Protein AF-T0ZX26-F1 (afdb_monomer_lite)

pLDDT: mean 89.19, std 9.75, range [46.56, 97.94]

Foldseek 3Di:
DLVVQLLCLLQPNPPSQVSNVVSLCVLVVVLVVVLVCLLVPDDPPDDNVVSVVVSVVSNVVSVVVSLLCLLCVQLVVVVVVCVVVVQCCCVPPVVPCNVVDDDPVNVVVQQPPDLVSLCVSLVRLLVVLVVSCVVCVVRPVVSCVSCVVSSVSSNCNSVVVVVVPPPDPDDPDDDDPVRVVVVLVVLVVVLVQLVVQQDVVLQLAGFCDFDPPPHTDTRSDHDPVSLVVSLVSLVVCVVSVVDDPVRSVVSNVSSVVVVVD

Radius of gyration: 25.49 Å; chains: 1; bounding box: 58×57×65 Å

Organism: NCBI:txid410659

Structure (mmCIF, N/CA/C/O backbone):
data_AF-T0ZX26-F1
#
_entry.id   AF-T0ZX26-F1
#
loop_
_atom_site.group_PDB
_atom_site.id
_atom_site.type_symbol
_atom_site.label_atom_id
_atom_site.label_alt_id
_atom_site.label_comp_id
_atom_site.label_asym_id
_atom_site.label_entity_id
_atom_site.label_seq_id
_atom_site.pdbx_PDB_ins_code
_atom_site.Cartn_x
_atom_site.Cartn_y
_atom_site.Cartn_z
_atom_site.occupancy
_atom_site.B_iso_or_equiv
_atom_site.auth_seq_id
_atom_site.auth_comp_id
_atom_site.auth_asym_id
_atom_site.auth_atom_id
_atom_site.pdbx_PDB_model_num
ATOM 1 N N . ALA A 1 1 ? 2.063 -4.642 -13.376 1.00 88.38 1 ALA A N 1
ATOM 2 C CA . ALA A 1 1 ? 1.939 -3.908 -14.657 1.00 88.38 1 ALA A CA 1
ATOM 3 C C . ALA A 1 1 ? 2.896 -2.715 -14.738 1.00 88.38 1 ALA A C 1
ATOM 5 O O . ALA A 1 1 ? 3.774 -2.746 -15.585 1.00 88.38 1 ALA A O 1
ATOM 6 N N . LEU A 1 2 ? 2.794 -1.713 -13.850 1.00 94.38 2 LEU A N 1
ATOM 7 C CA . LEU A 1 2 ? 3.618 -0.488 -13.903 1.00 94.38 2 LEU A CA 1
ATOM 8 C C . LEU A 1 2 ? 5.134 -0.749 -13.964 1.00 94.38 2 LEU A C 1
ATOM 10 O O . LEU A 1 2 ? 5.806 -0.175 -14.812 1.00 94.38 2 LEU A O 1
ATOM 14 N N . LEU A 1 3 ? 5.657 -1.662 -13.134 1.00 96.06 3 LEU A N 1
ATOM 15 C CA . LEU A 1 3 ? 7.077 -2.038 -13.165 1.00 96.06 3 LEU A CA 1
ATOM 16 C C . LEU A 1 3 ? 7.514 -2.551 -14.545 1.00 96.06 3 LEU A C 1
ATOM 18 O O . LEU A 1 3 ? 8.521 -2.107 -15.081 1.00 96.06 3 LEU A O 1
ATOM 22 N N . ALA A 1 4 ? 6.729 -3.457 -15.134 1.00 95.56 4 ALA A N 1
ATOM 23 C CA . ALA A 1 4 ? 7.014 -4.003 -16.455 1.00 95.56 4 ALA A CA 1
ATOM 24 C C . ALA A 1 4 ? 6.963 -2.913 -17.533 1.00 95.56 4 ALA A C 1
ATOM 26 O O . ALA A 1 4 ? 7.833 -2.883 -18.393 1.00 95.56 4 ALA A O 1
ATOM 27 N N . LEU A 1 5 ? 5.998 -1.988 -17.460 1.00 96.12 5 LEU A N 1
ATOM 28 C CA . LEU A 1 5 ? 5.918 -0.856 -18.386 1.00 96.12 5 LEU A CA 1
ATOM 29 C C . LEU A 1 5 ? 7.145 0.055 -18.278 1.00 96.12 5 LEU A C 1
ATOM 31 O O . LEU A 1 5 ? 7.665 0.460 -19.311 1.00 96.12 5 LEU A O 1
ATOM 35 N N . LEU A 1 6 ? 7.635 0.351 -17.068 1.00 96.31 6 LEU A N 1
ATOM 36 C CA . LEU A 1 6 ? 8.860 1.140 -16.883 1.00 96.31 6 LEU A CA 1
ATOM 37 C C . LEU A 1 6 ? 10.072 0.449 -17.513 1.00 96.31 6 LEU A C 1
ATOM 39 O O . LEU A 1 6 ? 10.753 1.056 -18.335 1.00 96.31 6 LEU A O 1
ATOM 43 N N . LEU A 1 7 ? 10.294 -0.829 -17.187 1.00 96.00 7 LEU A N 1
ATOM 44 C CA . LEU A 1 7 ? 11.411 -1.601 -17.734 1.00 96.00 7 LEU A CA 1
ATOM 45 C C . LEU A 1 7 ? 11.334 -1.675 -19.267 1.00 96.00 7 LEU A C 1
ATOM 47 O O . LEU A 1 7 ? 12.302 -1.363 -19.954 1.00 96.00 7 LEU A O 1
ATOM 51 N N . LEU A 1 8 ? 10.163 -1.998 -19.818 1.00 95.56 8 LEU A N 1
ATOM 52 C CA . LEU A 1 8 ? 9.952 -2.080 -21.265 1.00 95.56 8 LEU A CA 1
ATOM 53 C C . LEU A 1 8 ? 10.193 -0.721 -21.941 1.00 95.56 8 LEU A C 1
ATOM 55 O O . LEU A 1 8 ? 10.813 -0.656 -22.999 1.00 95.56 8 LEU A O 1
ATOM 59 N N . GLY A 1 9 ? 9.796 0.372 -21.291 1.00 94.31 9 GLY A N 1
ATOM 60 C CA . GLY A 1 9 ? 10.090 1.730 -21.736 1.00 94.31 9 GLY A CA 1
ATOM 61 C C . GLY A 1 9 ? 11.574 2.057 -21.817 1.00 94.31 9 GLY A C 1
ATOM 62 O O . GLY A 1 9 ? 12.010 2.694 -22.772 1.00 94.31 9 GLY A O 1
ATOM 63 N N . TRP A 1 10 ? 12.352 1.621 -20.830 1.00 95.56 10 TRP A N 1
ATOM 64 C CA . TRP A 1 10 ? 13.783 1.915 -20.771 1.00 95.56 10 TRP A CA 1
ATOM 65 C C . TRP A 1 10 ? 14.604 1.080 -21.755 1.00 95.56 10 TRP A C 1
ATOM 67 O O . TRP A 1 10 ? 15.541 1.606 -22.354 1.00 95.56 10 TRP A O 1
ATOM 77 N N . PHE A 1 11 ? 14.237 -0.187 -21.967 1.00 94.94 11 PHE A N 1
ATOM 78 C CA . PHE A 1 11 ? 14.981 -1.086 -22.855 1.00 94.94 11 PHE A CA 1
ATOM 79 C C . PHE A 1 11 ? 14.509 -1.032 -24.316 1.00 94.94 11 PHE A C 1
ATOM 81 O O . PHE A 1 11 ? 15.334 -1.045 -25.227 1.00 94.94 11 PHE A O 1
ATOM 88 N N . ALA A 1 12 ? 13.200 -0.929 -24.571 1.00 93.50 12 ALA A N 1
ATOM 89 C CA . ALA A 1 12 ? 12.650 -1.117 -25.917 1.00 93.50 12 ALA A CA 1
ATOM 90 C C . ALA A 1 12 ? 12.238 0.182 -26.630 1.00 93.50 12 ALA A C 1
ATOM 92 O O . ALA A 1 12 ? 12.219 0.220 -27.860 1.00 93.50 12 ALA A O 1
ATOM 93 N N . ILE A 1 13 ? 11.927 1.262 -25.905 1.00 92.81 13 ILE A N 1
ATOM 94 C CA . ILE A 1 13 ? 11.309 2.465 -26.490 1.00 92.81 13 ILE A CA 1
ATOM 95 C C . ILE A 1 13 ? 12.340 3.587 -26.667 1.00 92.81 13 ILE A C 1
ATOM 97 O O . ILE A 1 13 ? 13.128 3.880 -25.773 1.00 92.81 13 ILE A O 1
ATOM 101 N N . ALA A 1 14 ? 12.340 4.240 -27.835 1.00 89.19 14 ALA A N 1
ATOM 102 C CA . ALA A 1 14 ? 13.252 5.352 -28.127 1.00 89.19 14 ALA A CA 1
ATOM 103 C C . ALA A 1 14 ? 12.951 6.595 -27.266 1.00 89.19 14 ALA A C 1
ATOM 105 O O . ALA A 1 14 ? 13.854 7.204 -26.696 1.00 89.19 14 ALA A O 1
ATOM 106 N N . GLN A 1 15 ? 11.671 6.951 -27.117 1.00 92.25 15 GLN A N 1
ATOM 107 C CA . GLN A 1 15 ? 11.204 8.097 -26.323 1.00 92.25 15 GLN A CA 1
ATOM 108 C C . GLN A 1 15 ? 11.001 7.724 -24.844 1.00 92.25 15 GLN A C 1
ATOM 110 O O . GLN A 1 15 ? 9.931 7.907 -24.263 1.00 92.25 15 GLN A O 1
ATOM 115 N N . MET A 1 16 ? 12.062 7.210 -24.224 1.00 92.31 16 MET A N 1
ATOM 116 C CA . MET A 1 16 ? 12.116 6.756 -22.827 1.00 92.31 16 MET A CA 1
ATOM 117 C C . MET A 1 16 ? 11.535 7.753 -21.802 1.00 92.31 16 MET A C 1
ATOM 119 O O . MET A 1 16 ? 10.852 7.346 -20.860 1.00 92.31 16 MET A O 1
ATOM 123 N N . ALA A 1 17 ? 11.779 9.057 -21.976 1.00 93.25 17 ALA A N 1
ATOM 124 C CA . ALA A 1 17 ? 11.346 10.096 -21.042 1.00 93.25 17 ALA A CA 1
ATOM 125 C C . ALA A 1 17 ? 9.833 10.312 -21.113 1.00 93.25 17 ALA A C 1
ATOM 127 O O . ALA A 1 17 ? 9.164 10.315 -20.081 1.00 93.25 17 ALA A O 1
ATOM 128 N N . ALA A 1 18 ? 9.290 10.416 -22.330 1.00 95.12 18 ALA A N 1
ATOM 129 C CA . ALA A 1 18 ? 7.853 10.525 -22.547 1.00 95.12 18 ALA A CA 1
ATOM 130 C C . ALA A 1 18 ? 7.130 9.289 -22.002 1.00 95.12 18 ALA A C 1
ATOM 132 O O . ALA A 1 18 ? 6.153 9.425 -21.274 1.00 95.12 18 ALA A O 1
ATOM 133 N N . TRP A 1 19 ? 7.668 8.094 -22.260 1.00 95.75 19 TRP A N 1
ATOM 134 C CA . TRP A 1 19 ? 7.093 6.855 -21.746 1.00 95.75 19 TRP A CA 1
ATOM 135 C C . TRP A 1 19 ? 7.101 6.785 -20.215 1.00 95.75 19 TRP A C 1
ATOM 137 O O . TRP A 1 19 ? 6.082 6.476 -19.599 1.00 95.75 19 TRP A O 1
ATOM 147 N N . THR A 1 20 ? 8.232 7.124 -19.588 1.00 94.75 20 THR A N 1
ATOM 148 C CA . THR A 1 20 ? 8.336 7.181 -18.122 1.00 94.75 20 THR A CA 1
ATOM 149 C C . THR A 1 20 ? 7.323 8.176 -17.556 1.00 94.75 20 THR A C 1
ATOM 151 O O . THR A 1 20 ? 6.609 7.845 -16.612 1.00 94.75 20 THR A O 1
ATOM 154 N N . LEU A 1 21 ? 7.183 9.356 -18.170 1.00 95.25 21 LEU A N 1
ATOM 155 C CA . LEU A 1 21 ? 6.205 10.362 -17.763 1.00 95.25 21 LEU A CA 1
ATOM 156 C C . LEU A 1 21 ? 4.762 9.856 -17.896 1.00 95.25 21 LEU A C 1
ATOM 158 O O . LEU A 1 21 ? 3.964 10.083 -16.992 1.00 95.25 21 LEU A O 1
ATOM 162 N N . THR A 1 22 ? 4.427 9.134 -18.967 1.00 94.88 22 THR A N 1
ATOM 163 C CA . THR A 1 22 ? 3.102 8.522 -19.141 1.00 94.88 22 THR A CA 1
ATOM 164 C C . THR A 1 22 ? 2.803 7.509 -18.040 1.00 94.88 22 THR A C 1
ATOM 166 O O . THR A 1 22 ? 1.720 7.539 -17.458 1.00 94.88 22 THR A O 1
ATOM 169 N N . VAL A 1 23 ? 3.760 6.639 -17.704 1.00 95.00 23 VAL A N 1
ATOM 170 C CA . VAL A 1 23 ? 3.575 5.663 -16.620 1.00 95.00 23 VAL A CA 1
ATOM 171 C C . VAL A 1 23 ? 3.423 6.367 -15.270 1.00 95.00 23 VAL A C 1
ATOM 173 O O . VAL A 1 23 ? 2.550 6.002 -14.483 1.00 95.00 23 VAL A O 1
ATOM 176 N N . LEU A 1 24 ? 4.217 7.409 -15.008 1.00 94.88 24 LEU A N 1
ATOM 177 C CA . LEU A 1 24 ? 4.077 8.216 -13.797 1.00 94.88 24 LEU A CA 1
ATOM 178 C C . LEU A 1 24 ? 2.729 8.949 -13.757 1.00 94.88 24 LEU A C 1
ATOM 180 O O . LEU A 1 24 ? 2.104 8.996 -12.700 1.00 94.88 24 LEU A O 1
ATOM 184 N N . ALA A 1 25 ? 2.220 9.450 -14.883 1.00 94.19 25 ALA A N 1
ATOM 185 C CA . ALA A 1 25 ? 0.923 10.120 -14.941 1.00 94.19 25 ALA A CA 1
ATOM 186 C C . ALA A 1 25 ? -0.222 9.215 -14.456 1.00 94.19 25 ALA A C 1
ATOM 188 O O . ALA A 1 25 ? -1.091 9.685 -13.727 1.00 94.19 25 ALA A O 1
ATOM 189 N N . VAL A 1 26 ? -0.185 7.909 -14.751 1.00 93.31 26 VAL A N 1
ATOM 190 C CA . VAL A 1 26 ? -1.174 6.941 -14.229 1.00 93.31 26 VAL A CA 1
ATOM 191 C C . VAL A 1 26 ? -1.211 6.931 -12.696 1.00 93.31 26 VAL A C 1
ATOM 193 O O . VAL A 1 26 ? -2.275 6.766 -12.104 1.00 93.31 26 VAL A O 1
ATOM 196 N N . VAL A 1 27 ? -0.064 7.141 -12.046 1.00 90.88 27 VAL A N 1
ATOM 197 C CA . VAL A 1 27 ? 0.058 7.154 -10.582 1.00 90.88 27 VAL A CA 1
ATOM 198 C C . VAL A 1 27 ? -0.260 8.535 -9.998 1.00 90.88 27 VAL A C 1
ATOM 200 O O . VAL A 1 27 ? -0.908 8.621 -8.959 1.00 90.88 27 VAL A O 1
ATOM 203 N N . PHE A 1 28 ? 0.174 9.617 -10.649 1.00 91.06 28 PHE A N 1
ATOM 204 C CA . PHE A 1 28 ? 0.077 10.981 -10.115 1.00 91.06 28 PHE A CA 1
ATOM 205 C C . PHE A 1 28 ? -1.248 11.692 -10.420 1.00 91.06 28 PHE A C 1
ATOM 207 O O . PHE A 1 28 ? -1.676 12.527 -9.624 1.00 91.06 28 PHE A O 1
ATOM 214 N N . VAL A 1 29 ? -1.912 11.384 -11.539 1.00 91.00 29 VAL A N 1
ATOM 215 C CA . VAL A 1 29 ? -3.123 12.105 -11.967 1.00 91.00 29 VAL A CA 1
ATOM 216 C C . VAL A 1 29 ? -4.299 11.921 -10.998 1.00 91.00 29 VAL A C 1
ATOM 218 O O . VAL A 1 29 ? -4.858 12.940 -10.592 1.00 91.00 29 VAL A O 1
ATOM 221 N N . PRO A 1 30 ? -4.687 10.701 -10.567 1.00 90.00 30 PRO A N 1
ATOM 222 C CA . PRO A 1 30 ? -5.829 10.557 -9.661 1.00 90.00 30 PRO A CA 1
ATOM 223 C C . PRO A 1 30 ? -5.635 11.292 -8.320 1.00 90.00 30 PRO A C 1
ATOM 225 O O . PRO A 1 30 ? -6.531 12.039 -7.922 1.00 90.00 30 PRO A O 1
ATOM 228 N N . PRO A 1 31 ? -4.466 11.186 -7.652 1.00 88.00 31 PRO A N 1
ATOM 229 C CA . PRO A 1 31 ? -4.143 12.000 -6.485 1.00 88.00 31 PRO A CA 1
ATOM 230 C C . PRO A 1 31 ? -4.223 13.509 -6.728 1.00 88.00 31 PRO A C 1
ATOM 232 O O . PRO A 1 31 ? -4.777 14.246 -5.914 1.00 88.00 31 PRO A O 1
ATOM 235 N N . LEU A 1 32 ? -3.696 13.978 -7.859 1.00 87.81 32 LEU A N 1
ATOM 236 C CA . LEU A 1 32 ? -3.709 15.394 -8.211 1.00 87.81 32 LEU A CA 1
ATOM 237 C C . LEU A 1 32 ? -5.138 15.921 -8.401 1.00 87.81 32 LEU A C 1
ATOM 239 O O . LEU A 1 32 ? -5.444 17.037 -7.982 1.00 87.81 32 LEU A O 1
ATOM 243 N N . LEU A 1 33 ? -6.019 15.122 -9.005 1.00 88.94 33 LEU A N 1
ATOM 244 C CA . LEU A 1 33 ? -7.440 15.447 -9.123 1.00 88.94 33 LEU A CA 1
ATOM 245 C C . LEU A 1 33 ? -8.123 15.469 -7.752 1.00 88.94 33 LEU A C 1
ATOM 247 O O . LEU A 1 33 ? -8.904 16.376 -7.487 1.00 88.94 33 LEU A O 1
ATOM 251 N N . ALA A 1 34 ? -7.795 14.527 -6.863 1.00 86.38 34 ALA A N 1
ATOM 252 C CA . ALA A 1 34 ? -8.343 14.496 -5.508 1.00 86.38 34 ALA A CA 1
ATOM 253 C C . ALA A 1 34 ? -7.977 15.761 -4.713 1.00 86.38 34 ALA A C 1
ATOM 255 O O . ALA A 1 34 ? -8.848 16.360 -4.092 1.00 86.38 34 ALA A O 1
ATOM 256 N N . VAL A 1 35 ? -6.720 16.212 -4.795 1.00 86.50 35 VAL A N 1
ATOM 257 C CA . VAL A 1 35 ? -6.258 17.460 -4.157 1.00 86.50 35 VAL A CA 1
ATOM 258 C C . VAL A 1 35 ? -6.978 18.679 -4.725 1.00 86.50 35 VAL A C 1
ATOM 260 O O . VAL A 1 35 ? -7.380 19.561 -3.971 1.00 86.50 35 VAL A O 1
ATOM 263 N N . GLN A 1 36 ? -7.169 18.734 -6.045 1.00 86.12 36 GLN A N 1
ATOM 264 C CA . GLN A 1 36 ? -7.928 19.819 -6.666 1.00 86.12 36 GLN A CA 1
ATOM 265 C C . GLN A 1 36 ? -9.377 19.831 -6.176 1.00 86.12 36 GLN A C 1
ATOM 267 O O . GLN A 1 36 ? -9.870 20.876 -5.761 1.00 86.12 36 GLN A O 1
ATOM 272 N N . LEU A 1 37 ? -10.050 18.678 -6.178 1.00 85.75 37 LEU A N 1
ATOM 273 C CA . LEU A 1 37 ? -11.424 18.573 -5.690 1.00 85.75 37 LEU A CA 1
ATOM 274 C C . LEU A 1 37 ? -11.527 18.981 -4.219 1.00 85.75 37 LEU A C 1
ATOM 276 O O . LEU A 1 37 ? -12.420 19.754 -3.892 1.00 85.75 37 LEU A O 1
ATOM 280 N N . ASP A 1 38 ? -10.604 18.538 -3.365 1.00 83.38 38 ASP A N 1
ATOM 281 C CA . ASP A 1 38 ? -10.571 18.917 -1.948 1.00 83.38 38 ASP A CA 1
ATOM 282 C C . ASP A 1 38 ? -10.383 20.434 -1.787 1.00 83.38 38 ASP A C 1
ATOM 284 O O . ASP A 1 38 ? -11.076 21.059 -0.996 1.00 83.38 38 ASP A O 1
ATOM 288 N N . LEU A 1 39 ? -9.536 21.068 -2.605 1.00 84.06 39 LEU A N 1
ATOM 289 C CA . LEU A 1 39 ? -9.319 22.518 -2.565 1.00 84.06 39 LEU A CA 1
ATOM 290 C C . LEU A 1 39 ? -10.545 23.334 -3.020 1.00 84.06 39 LEU A C 1
ATOM 292 O O . LEU A 1 39 ? -10.787 24.426 -2.500 1.00 84.06 39 LEU A O 1
ATOM 296 N N . PHE A 1 40 ? -11.305 22.833 -3.999 1.00 84.62 40 PHE A N 1
ATOM 297 C CA . PHE A 1 40 ? -12.473 23.533 -4.545 1.00 84.62 40 PHE A CA 1
ATOM 298 C C . PHE A 1 40 ? -13.779 23.212 -3.797 1.00 84.62 40 PHE A C 1
ATOM 300 O O . PHE A 1 40 ? -14.672 24.059 -3.739 1.00 84.62 40 PHE A O 1
ATOM 307 N N . GLN A 1 41 ? -13.908 22.031 -3.187 1.00 82.06 41 GLN A N 1
ATOM 308 C CA . GLN A 1 41 ? -15.118 21.586 -2.485 1.00 82.06 41 GLN A CA 1
ATOM 309 C C . GLN A 1 41 ? -15.076 21.904 -0.987 1.00 82.06 41 GLN A C 1
ATOM 311 O O . GLN A 1 41 ? -15.206 21.032 -0.128 1.00 82.06 41 GLN A O 1
ATOM 316 N N . LYS A 1 42 ? -14.951 23.190 -0.651 1.00 81.94 42 LYS A N 1
ATOM 317 C CA . LYS A 1 42 ? -15.000 23.649 0.740 1.00 81.94 42 LYS A CA 1
ATOM 318 C C . LYS A 1 42 ? -16.378 23.369 1.377 1.00 81.94 42 LYS A C 1
ATOM 320 O O . LYS A 1 42 ? -17.372 23.950 0.929 1.00 81.94 42 LYS A O 1
ATOM 325 N N . PRO A 1 43 ? -16.460 22.621 2.498 1.00 81.00 43 PRO A N 1
ATOM 326 C CA . PRO A 1 43 ? -17.704 22.485 3.253 1.00 81.00 43 PRO A CA 1
ATOM 327 C C . PRO A 1 43 ? -18.193 23.843 3.783 1.00 81.00 43 PRO A C 1
ATOM 329 O O . PRO A 1 43 ? -17.398 24.683 4.231 1.00 81.00 43 PRO A O 1
ATOM 332 N N . ARG A 1 44 ? -19.513 24.071 3.746 1.00 74.25 44 ARG A N 1
ATOM 333 C CA . ARG A 1 44 ? -20.127 25.355 4.141 1.00 74.25 44 ARG A CA 1
ATOM 334 C C . ARG A 1 44 ? -19.810 25.733 5.593 1.00 74.25 44 ARG A C 1
ATOM 336 O O . ARG A 1 44 ? -19.521 26.898 5.855 1.00 74.25 44 ARG A O 1
ATOM 343 N N . ASP A 1 45 ? -19.721 24.742 6.478 1.00 80.75 45 ASP A N 1
ATOM 344 C CA . ASP A 1 45 ? -19.582 24.934 7.930 1.00 80.75 45 ASP A CA 1
ATOM 345 C C . ASP A 1 45 ? -18.131 25.081 8.429 1.00 80.75 45 ASP A C 1
ATOM 347 O O . ASP A 1 45 ? -17.887 25.230 9.627 1.00 80.75 45 ASP A O 1
ATOM 351 N N . VAL A 1 46 ? -17.137 25.060 7.532 1.00 79.62 46 VAL A N 1
ATOM 352 C CA . VAL A 1 46 ? -15.710 25.106 7.902 1.00 79.62 46 VAL A CA 1
ATOM 353 C C . VAL A 1 46 ? -15.096 26.464 7.556 1.00 79.62 46 VAL A C 1
ATOM 355 O O . VAL A 1 46 ? -15.320 27.022 6.479 1.00 79.62 46 VAL A O 1
ATOM 358 N N . ARG A 1 47 ? -14.265 27.021 8.448 1.00 86.69 47 ARG A N 1
ATOM 359 C CA . ARG A 1 47 ? -13.528 28.271 8.179 1.00 86.69 47 ARG A CA 1
ATOM 360 C C . ARG A 1 47 ? -12.470 28.046 7.094 1.00 86.69 47 ARG A C 1
ATOM 362 O O . ARG A 1 47 ? -11.746 27.056 7.143 1.00 86.69 47 ARG A O 1
ATOM 369 N N . LEU A 1 48 ? -12.288 29.002 6.175 1.00 84.06 48 LEU A N 1
ATOM 370 C CA . LEU A 1 48 ? -11.333 28.882 5.055 1.00 84.06 48 LEU A CA 1
ATOM 371 C C . LEU A 1 48 ? -9.910 28.515 5.516 1.00 84.06 48 LEU A C 1
ATOM 373 O O . LEU A 1 48 ? -9.287 27.626 4.954 1.00 84.06 48 LEU A O 1
ATOM 377 N N . ARG A 1 49 ? -9.417 29.134 6.597 1.00 84.62 49 ARG A N 1
ATOM 378 C CA . ARG A 1 49 ? -8.097 28.813 7.171 1.00 84.62 49 ARG A CA 1
ATOM 379 C C . ARG A 1 49 ? -7.975 27.367 7.666 1.00 84.62 49 ARG A C 1
ATOM 381 O O . ARG A 1 49 ? -6.904 26.783 7.549 1.00 84.62 49 ARG A O 1
ATOM 388 N N . GLN A 1 50 ? -9.035 26.812 8.256 1.00 83.25 50 GLN A N 1
ATOM 389 C CA . GLN A 1 50 ? -9.045 25.423 8.730 1.00 83.25 50 GLN A CA 1
ATOM 390 C C . GLN A 1 50 ? -9.089 24.458 7.546 1.00 83.25 50 GLN A C 1
ATOM 392 O O . GLN A 1 50 ? -8.339 23.490 7.530 1.00 83.25 50 GLN A O 1
ATOM 397 N N . HIS A 1 51 ? -9.891 24.786 6.533 1.00 84.19 51 HIS A N 1
ATOM 398 C CA . HIS A 1 51 ? -9.972 24.030 5.291 1.00 84.19 51 HIS A CA 1
ATOM 399 C C . HIS A 1 51 ? -8.629 23.992 4.544 1.00 84.19 51 HIS A C 1
ATOM 401 O O . HIS A 1 51 ? -8.137 22.911 4.260 1.00 84.19 51 HIS A O 1
ATOM 407 N N . LEU A 1 52 ? -7.964 25.135 4.337 1.00 86.50 52 LEU A N 1
ATOM 408 C CA . LEU A 1 52 ? -6.658 25.180 3.661 1.00 86.50 52 LEU A CA 1
ATOM 409 C C . LEU A 1 52 ? -5.562 24.418 4.420 1.00 86.50 52 LEU A C 1
ATOM 411 O O . LEU A 1 52 ? -4.727 23.763 3.804 1.00 86.50 52 LEU A O 1
ATOM 415 N N . ARG A 1 53 ? -5.555 24.472 5.760 1.00 86.44 53 ARG A N 1
ATOM 416 C CA . ARG A 1 53 ? -4.615 23.676 6.569 1.00 86.44 53 ARG A CA 1
ATOM 417 C C . ARG A 1 53 ? -4.882 22.179 6.443 1.00 86.44 53 ARG A C 1
ATOM 419 O O . ARG A 1 53 ? -3.929 21.411 6.360 1.00 86.44 53 ARG A O 1
ATOM 426 N N . ALA A 1 54 ? -6.153 21.778 6.443 1.00 84.50 54 ALA A N 1
ATOM 427 C CA . ALA A 1 54 ? -6.542 20.389 6.243 1.00 84.50 54 ALA A CA 1
ATOM 428 C C . ALA A 1 54 ? -6.155 19.906 4.837 1.00 84.50 54 ALA A C 1
ATOM 430 O O . ALA A 1 54 ? -5.494 18.879 4.733 1.00 84.50 54 ALA A O 1
ATOM 431 N N . ALA A 1 55 ? -6.450 20.696 3.800 1.00 86.12 55 ALA A N 1
ATOM 432 C CA . ALA A 1 55 ? -6.106 20.405 2.410 1.00 86.12 55 ALA A CA 1
ATOM 433 C C . ALA A 1 55 ? -4.586 20.312 2.183 1.00 86.12 55 ALA A C 1
ATOM 435 O O . ALA A 1 55 ? -4.102 19.435 1.473 1.00 86.12 55 ALA A O 1
ATOM 436 N N . LEU A 1 56 ? -3.787 21.183 2.813 1.00 87.62 56 LEU A N 1
ATOM 437 C CA . LEU A 1 56 ? -2.325 21.103 2.718 1.00 87.62 56 LEU A CA 1
ATOM 438 C C . LEU A 1 56 ? -1.786 19.827 3.377 1.00 87.62 56 LEU A C 1
ATOM 440 O O . LEU A 1 56 ? -0.896 19.171 2.835 1.00 87.62 56 LEU A O 1
ATOM 444 N N . ARG A 1 57 ? -2.330 19.465 4.544 1.00 87.38 57 ARG A N 1
ATOM 445 C CA . ARG A 1 57 ? -1.948 18.239 5.247 1.00 87.38 57 ARG A CA 1
ATOM 446 C C . ARG A 1 57 ? -2.339 16.993 4.449 1.00 87.38 57 ARG A C 1
ATOM 448 O O . ARG A 1 57 ? -1.487 16.130 4.263 1.00 87.38 57 ARG A O 1
ATOM 455 N N . SER A 1 58 ? -3.572 16.929 3.940 1.00 86.56 58 SER A N 1
ATOM 456 C CA . SER A 1 58 ? -4.051 15.814 3.112 1.00 86.56 58 SER A CA 1
ATOM 457 C C . SER A 1 58 ? -3.215 15.674 1.836 1.00 86.56 58 SER A C 1
ATOM 459 O O . SER A 1 58 ? -2.806 14.570 1.484 1.00 86.56 58 SER A O 1
ATOM 461 N N . SER A 1 59 ? -2.855 16.793 1.201 1.00 87.25 59 SER A N 1
ATOM 462 C CA . SER A 1 59 ? -1.962 16.814 0.035 1.00 87.25 59 SER A CA 1
ATOM 463 C C . SER A 1 59 ? -0.576 16.247 0.352 1.00 87.25 59 SER A C 1
ATOM 465 O O . SER A 1 59 ? -0.034 15.471 -0.433 1.00 87.25 59 SER A O 1
ATOM 467 N N . GLY A 1 60 ? -0.002 16.602 1.507 1.00 88.56 60 GLY A N 1
ATOM 468 C CA . GLY A 1 60 ? 1.285 16.066 1.957 1.00 88.56 60 GLY A CA 1
ATOM 469 C C . GLY A 1 60 ? 1.235 14.559 2.228 1.00 88.56 60 GLY A C 1
ATOM 470 O O . GLY A 1 60 ? 2.112 13.822 1.777 1.00 88.56 60 GLY A O 1
ATOM 471 N N . GLU A 1 61 ? 0.185 14.088 2.905 1.00 89.12 61 GLU A N 1
ATOM 472 C CA . GLU A 1 61 ? -0.053 12.660 3.165 1.00 89.12 61 GLU A CA 1
ATOM 473 C C . GLU A 1 61 ? -0.209 11.872 1.853 1.00 89.12 61 GLU A C 1
ATOM 475 O O . GLU A 1 61 ? 0.357 10.787 1.686 1.00 89.12 61 GLU A O 1
ATOM 480 N N . LEU A 1 62 ? -0.910 12.451 0.879 1.00 89.50 62 LEU A N 1
ATOM 481 C CA . LEU A 1 62 ? -1.108 11.861 -0.436 1.00 89.50 62 LEU A CA 1
ATOM 482 C C . LEU A 1 62 ? 0.187 11.811 -1.258 1.00 89.50 62 LEU A C 1
ATOM 484 O O . LEU A 1 62 ? 0.497 10.777 -1.851 1.00 89.50 62 LEU A O 1
ATOM 488 N N . ALA A 1 63 ? 0.974 12.890 -1.258 1.00 89.31 63 ALA A N 1
ATOM 489 C CA . ALA A 1 63 ? 2.277 12.930 -1.915 1.00 89.31 63 ALA A CA 1
ATOM 490 C C . ALA A 1 63 ? 3.233 11.880 -1.326 1.00 89.31 63 ALA A C 1
ATOM 492 O O . ALA A 1 63 ? 3.874 11.138 -2.073 1.00 89.31 63 ALA A O 1
ATOM 493 N N . ALA A 1 64 ? 3.272 11.755 0.005 1.00 91.50 64 ALA A N 1
ATOM 494 C CA . ALA A 1 64 ? 4.048 10.720 0.680 1.00 91.50 64 ALA A CA 1
ATOM 495 C C . ALA A 1 64 ? 3.599 9.314 0.255 1.00 91.50 64 ALA A C 1
ATOM 497 O O . ALA A 1 64 ? 4.432 8.477 -0.085 1.00 91.50 64 ALA A O 1
ATOM 498 N N . ARG A 1 65 ? 2.285 9.061 0.194 1.00 91.81 65 ARG A N 1
ATOM 499 C CA . ARG A 1 65 ? 1.734 7.774 -0.249 1.00 91.81 65 ARG A CA 1
ATOM 500 C C . ARG A 1 65 ? 2.123 7.438 -1.691 1.00 91.81 65 ARG A C 1
ATOM 502 O O . ARG A 1 65 ? 2.483 6.292 -1.959 1.00 91.81 65 ARG A O 1
ATOM 509 N N . VAL A 1 66 ? 2.098 8.409 -2.605 1.00 92.94 66 VAL A N 1
ATOM 510 C CA . VAL A 1 66 ? 2.544 8.208 -3.995 1.00 92.94 66 VAL A CA 1
ATOM 511 C C . VAL A 1 66 ? 4.035 7.874 -4.052 1.00 92.94 66 VAL A C 1
ATOM 513 O O . VAL A 1 66 ? 4.416 6.898 -4.697 1.00 92.94 66 VAL A O 1
ATOM 516 N N . LEU A 1 67 ? 4.879 8.624 -3.338 1.00 92.56 67 LEU A N 1
ATOM 517 C CA . LEU A 1 67 ? 6.321 8.368 -3.293 1.00 92.56 67 LEU A CA 1
ATOM 518 C C . LEU A 1 67 ? 6.643 6.982 -2.722 1.00 92.56 67 LEU A C 1
ATOM 520 O O . LEU A 1 67 ? 7.452 6.260 -3.301 1.00 92.56 67 LEU A O 1
ATOM 524 N N . LEU A 1 68 ? 5.980 6.579 -1.635 1.00 94.19 68 LEU A N 1
ATOM 525 C CA . LEU A 1 68 ? 6.140 5.242 -1.057 1.00 94.19 68 LEU A CA 1
ATOM 526 C C . LEU A 1 68 ? 5.666 4.147 -2.019 1.00 94.19 68 LEU A C 1
ATOM 528 O O . LEU A 1 68 ? 6.343 3.135 -2.169 1.00 94.19 68 LEU A O 1
ATOM 532 N N . THR A 1 69 ? 4.566 4.378 -2.742 1.00 93.62 69 THR A N 1
ATOM 533 C CA . THR A 1 69 ? 4.078 3.447 -3.774 1.00 93.62 69 THR A CA 1
ATOM 534 C C . THR A 1 69 ? 5.123 3.238 -4.872 1.00 93.62 69 THR A C 1
ATOM 536 O O . THR A 1 69 ? 5.357 2.110 -5.298 1.00 93.62 69 THR A O 1
ATOM 539 N N . LEU A 1 70 ? 5.794 4.307 -5.316 1.00 95.50 70 LEU A N 1
ATOM 540 C CA . LEU A 1 70 ? 6.875 4.209 -6.301 1.00 95.50 70 LEU A CA 1
ATOM 541 C C . LEU A 1 70 ? 8.127 3.531 -5.727 1.00 95.50 70 LEU A C 1
ATOM 543 O O . LEU A 1 70 ? 8.775 2.759 -6.435 1.00 95.50 70 LEU A O 1
ATOM 547 N N . ALA A 1 71 ? 8.453 3.788 -4.457 1.00 95.81 71 ALA A N 1
ATOM 548 C CA . ALA A 1 71 ? 9.604 3.192 -3.783 1.00 95.81 71 ALA A CA 1
ATOM 549 C C . ALA A 1 71 ? 9.456 1.682 -3.597 1.00 95.81 71 ALA A C 1
ATOM 551 O O . ALA A 1 71 ? 10.410 0.934 -3.804 1.00 95.81 71 ALA A O 1
ATOM 552 N N . TRP A 1 72 ? 8.255 1.234 -3.244 1.00 95.25 72 TRP A N 1
ATOM 553 C CA . TRP A 1 72 ? 7.940 -0.174 -3.009 1.00 95.25 72 TRP A CA 1
ATOM 554 C C . TRP A 1 72 ? 7.470 -0.909 -4.256 1.00 95.25 72 TRP A C 1
ATOM 556 O O . TRP A 1 72 ? 7.181 -2.100 -4.182 1.00 95.25 72 TRP A O 1
ATOM 566 N N . LEU A 1 73 ? 7.440 -0.243 -5.412 1.00 96.12 73 LEU A N 1
ATOM 567 C CA . LEU A 1 73 ? 6.946 -0.818 -6.656 1.00 96.12 73 LEU A CA 1
ATOM 568 C C . LEU A 1 73 ? 7.571 -2.190 -7.001 1.00 96.12 73 LEU A C 1
ATOM 570 O O . LEU A 1 73 ? 6.811 -3.076 -7.397 1.00 96.12 73 LEU A O 1
ATOM 574 N N . PRO A 1 74 ? 8.892 -2.431 -6.832 1.00 96.00 74 PRO A N 1
ATOM 575 C CA . PRO A 1 74 ? 9.474 -3.756 -7.061 1.00 96.00 74 PRO A CA 1
ATOM 576 C C . PRO A 1 74 ? 8.951 -4.825 -6.096 1.00 96.00 74 PRO A C 1
ATOM 578 O O . PRO A 1 74 ? 8.643 -5.939 -6.515 1.00 96.00 74 PRO A O 1
ATOM 581 N N . HIS A 1 75 ? 8.821 -4.472 -4.816 1.00 93.50 75 HIS A N 1
ATOM 582 C CA . HIS A 1 75 ? 8.318 -5.369 -3.779 1.00 93.50 75 HIS A CA 1
ATOM 583 C C . HIS A 1 75 ? 6.847 -5.721 -4.019 1.00 93.50 75 HIS A C 1
ATOM 585 O O . HIS A 1 75 ? 6.495 -6.898 -4.070 1.00 93.50 75 HIS A O 1
ATOM 591 N N . GLU A 1 76 ? 6.004 -4.719 -4.270 1.00 93.50 76 GLU A N 1
ATOM 592 C CA . GLU A 1 76 ? 4.585 -4.913 -4.585 1.00 93.50 76 GLU A CA 1
ATOM 593 C C . GLU A 1 76 ? 4.388 -5.738 -5.858 1.00 93.50 76 GLU A C 1
ATOM 595 O O . GLU A 1 76 ? 3.492 -6.582 -5.927 1.00 93.50 76 GLU A O 1
ATOM 600 N N . ALA A 1 77 ? 5.243 -5.543 -6.867 1.00 94.75 77 ALA A N 1
ATOM 601 C CA . ALA A 1 77 ? 5.212 -6.348 -8.078 1.00 94.75 77 ALA A CA 1
ATOM 602 C C . ALA A 1 77 ? 5.554 -7.817 -7.793 1.00 94.75 77 ALA A C 1
ATOM 604 O O . ALA A 1 77 ? 4.824 -8.691 -8.256 1.00 94.75 77 ALA A O 1
ATOM 605 N N . GLN A 1 78 ? 6.609 -8.099 -7.020 1.00 94.06 78 GLN A N 1
ATOM 606 C CA . GLN A 1 78 ? 6.955 -9.469 -6.629 1.00 94.06 78 GLN A CA 1
ATOM 607 C C . GLN A 1 78 ? 5.825 -10.115 -5.824 1.00 94.06 78 GLN A C 1
ATOM 609 O O . GLN A 1 78 ? 5.407 -11.226 -6.148 1.00 94.06 78 GLN A O 1
ATOM 614 N N . TYR A 1 79 ? 5.321 -9.416 -4.804 1.00 90.38 79 TYR A N 1
ATOM 615 C CA . TYR A 1 79 ? 4.234 -9.899 -3.957 1.00 90.38 79 TYR A CA 1
ATOM 616 C C . TYR A 1 79 ? 2.985 -10.220 -4.787 1.00 90.38 79 TYR A C 1
ATOM 618 O O . TYR A 1 79 ? 2.421 -11.309 -4.682 1.00 90.38 79 TYR A O 1
ATOM 626 N N . SER A 1 80 ? 2.600 -9.309 -5.685 1.00 92.00 80 SER A N 1
ATOM 627 C CA . SER A 1 80 ? 1.448 -9.493 -6.571 1.00 92.00 80 SER A CA 1
ATOM 628 C C . SER A 1 80 ? 1.642 -10.656 -7.542 1.00 92.00 80 SER A C 1
ATOM 630 O O . SER A 1 80 ? 0.711 -11.424 -7.769 1.00 92.00 80 SER A O 1
ATOM 632 N N . VAL A 1 81 ? 2.835 -10.810 -8.123 1.00 93.12 81 VAL A N 1
ATOM 633 C CA . VAL A 1 81 ? 3.132 -11.909 -9.053 1.00 93.12 81 VAL A CA 1
ATOM 634 C C . VAL A 1 81 ? 3.101 -13.256 -8.334 1.00 93.12 81 VAL A C 1
ATOM 636 O O . VAL A 1 81 ? 2.449 -14.172 -8.831 1.00 93.12 81 VAL A O 1
ATOM 639 N N . ASP A 1 82 ? 3.725 -13.382 -7.159 1.00 91.81 82 ASP A N 1
ATOM 640 C CA . ASP A 1 82 ? 3.644 -14.606 -6.347 1.00 91.81 82 ASP A CA 1
ATOM 641 C C . ASP A 1 82 ? 2.188 -14.934 -5.993 1.00 91.81 82 ASP A C 1
ATOM 643 O O . ASP A 1 82 ? 1.743 -16.064 -6.205 1.00 91.81 82 ASP A O 1
ATOM 647 N N . ALA A 1 83 ? 1.414 -13.943 -5.541 1.00 89.88 83 ALA A N 1
ATOM 648 C CA . ALA A 1 83 ? 0.007 -14.128 -5.202 1.00 89.88 83 ALA A CA 1
ATOM 649 C C . ALA A 1 83 ? -0.827 -14.584 -6.411 1.00 89.88 83 ALA A C 1
ATOM 651 O O . ALA A 1 83 ? -1.598 -15.542 -6.299 1.00 89.88 83 ALA A O 1
ATOM 652 N N . VAL A 1 84 ? -0.655 -13.950 -7.576 1.00 91.69 84 VAL A N 1
ATOM 653 C CA . VAL A 1 84 ? -1.358 -14.312 -8.816 1.00 91.69 84 VAL A CA 1
ATOM 654 C C . VAL A 1 84 ? -0.980 -15.722 -9.257 1.00 91.69 84 VAL A C 1
ATOM 656 O O . VAL A 1 84 ? -1.868 -16.550 -9.450 1.00 91.69 84 VAL A O 1
ATOM 659 N N . LEU A 1 85 ? 0.313 -16.036 -9.366 1.00 93.44 85 LEU A N 1
ATOM 660 C CA . LEU A 1 85 ? 0.780 -17.352 -9.812 1.00 93.44 85 LEU A CA 1
ATOM 661 C C . LEU A 1 85 ? 0.325 -18.461 -8.863 1.00 93.44 85 LEU A C 1
ATOM 663 O O . LEU A 1 85 ? -0.184 -19.491 -9.306 1.00 93.44 85 LEU A O 1
ATOM 667 N N . ARG A 1 86 ? 0.431 -18.238 -7.550 1.00 90.44 86 ARG A N 1
ATOM 668 C CA . ARG A 1 86 ? -0.042 -19.179 -6.531 1.00 90.44 86 ARG A CA 1
ATOM 669 C C . ARG A 1 86 ? -1.551 -19.385 -6.610 1.00 90.44 86 ARG A C 1
ATOM 671 O O . ARG A 1 86 ? -2.014 -20.514 -6.459 1.00 90.44 86 ARG A O 1
ATOM 678 N N . THR A 1 87 ? -2.315 -18.325 -6.859 1.00 90.94 87 THR A N 1
ATOM 679 C CA . THR A 1 87 ? -3.774 -18.405 -7.012 1.00 90.94 87 THR A CA 1
ATOM 680 C C . THR A 1 87 ? -4.150 -19.175 -8.273 1.00 90.94 87 THR A C 1
ATOM 682 O O . THR A 1 87 ? -4.943 -20.112 -8.195 1.00 90.94 87 THR A O 1
ATOM 685 N N . LEU A 1 88 ? -3.529 -18.865 -9.413 1.00 93.75 88 LEU A N 1
ATOM 686 C CA . LEU A 1 88 ? -3.743 -19.584 -10.670 1.00 93.75 88 LEU A CA 1
ATOM 687 C C . LEU A 1 88 ? -3.386 -21.067 -10.531 1.00 93.75 88 LEU A C 1
ATOM 689 O O . LEU A 1 88 ? -4.164 -21.923 -10.941 1.00 93.75 88 LEU A O 1
ATOM 693 N N . TRP A 1 89 ? -2.273 -21.390 -9.870 1.00 93.94 89 TRP A N 1
ATOM 694 C CA . TRP A 1 89 ? -1.883 -22.770 -9.578 1.00 93.94 89 TRP A CA 1
ATOM 695 C C . TRP A 1 89 ? -2.895 -23.496 -8.682 1.00 93.94 89 TRP A C 1
ATOM 697 O O . TRP A 1 89 ? -3.231 -24.666 -8.901 1.00 93.94 89 TRP A O 1
ATOM 707 N N . ARG A 1 90 ? -3.417 -22.806 -7.664 1.00 93.44 90 ARG A N 1
ATOM 708 C CA . ARG A 1 90 ? -4.448 -23.356 -6.780 1.00 93.44 90 ARG A CA 1
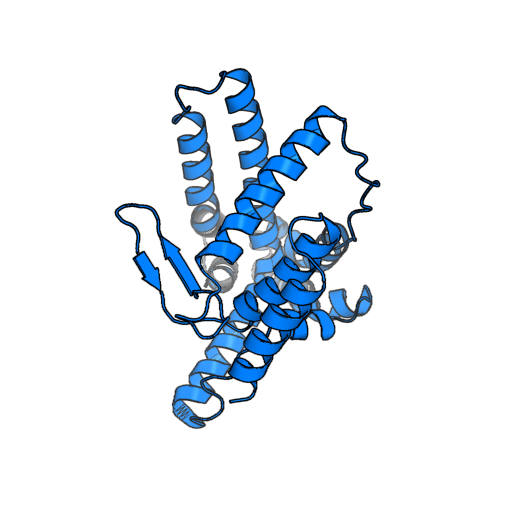ATOM 709 C C . ARG A 1 90 ? -5.764 -23.594 -7.505 1.00 93.44 90 ARG A C 1
ATOM 711 O O . ARG A 1 90 ? -6.372 -24.628 -7.271 1.00 93.44 90 ARG A O 1
ATOM 718 N N . LEU A 1 91 ? -6.175 -22.706 -8.400 1.00 93.12 91 LEU A N 1
ATOM 719 C CA . LEU A 1 91 ? -7.427 -22.840 -9.146 1.00 93.12 91 LEU A CA 1
ATOM 720 C C . LEU A 1 91 ? -7.334 -23.874 -10.275 1.00 93.12 91 LEU A C 1
ATOM 722 O O . LEU A 1 91 ? -8.212 -24.728 -10.404 1.00 93.12 91 LEU A O 1
ATOM 726 N N . ALA A 1 92 ? -6.275 -23.806 -11.082 1.00 96.06 92 ALA A N 1
ATOM 727 C CA . ALA A 1 92 ? -6.152 -24.603 -12.297 1.00 96.06 92 ALA A CA 1
ATOM 728 C C . ALA A 1 92 ? -5.634 -26.020 -12.030 1.00 96.06 92 ALA A C 1
ATOM 730 O O . ALA A 1 92 ? -6.101 -26.959 -12.670 1.00 96.06 92 ALA A O 1
ATOM 731 N N . VAL A 1 93 ? -4.695 -26.182 -11.090 1.00 96.06 93 VAL A N 1
ATOM 732 C CA . VAL A 1 93 ? -3.965 -27.448 -10.921 1.00 96.06 93 VAL A CA 1
ATOM 733 C C . VAL A 1 93 ? -4.353 -28.163 -9.635 1.00 96.06 93 VAL A C 1
ATOM 735 O O . VAL A 1 93 ? -4.863 -29.277 -9.678 1.00 96.06 93 VAL A O 1
ATOM 738 N N . THR A 1 94 ? -4.121 -27.549 -8.470 1.00 93.81 94 THR A N 1
ATOM 739 C CA . THR A 1 94 ? -4.228 -28.303 -7.203 1.00 93.81 94 THR A CA 1
ATOM 740 C C . THR A 1 94 ? -5.639 -28.371 -6.631 1.00 93.81 94 THR A C 1
ATOM 742 O O . THR A 1 94 ? -5.944 -29.330 -5.927 1.00 93.81 94 THR A O 1
ATOM 745 N N . ARG A 1 95 ? -6.477 -27.354 -6.873 1.00 90.25 95 ARG A N 1
ATOM 746 C CA . ARG A 1 95 ? -7.813 -27.154 -6.273 1.00 90.25 95 ARG A CA 1
ATOM 747 C C . ARG A 1 95 ? -7.847 -27.306 -4.747 1.00 90.25 95 ARG A C 1
ATOM 749 O O . ARG A 1 95 ? -8.870 -27.650 -4.165 1.00 90.25 95 ARG A O 1
ATOM 756 N N . ARG A 1 96 ? -6.721 -27.036 -4.080 1.00 86.62 96 ARG A N 1
ATOM 757 C CA . ARG A 1 96 ? -6.549 -27.146 -2.623 1.00 86.62 96 ARG A CA 1
ATOM 758 C C . ARG A 1 96 ? -6.284 -25.772 -2.019 1.00 86.62 96 ARG A C 1
ATOM 760 O O . ARG A 1 96 ? -5.696 -24.907 -2.663 1.00 86.62 96 ARG A O 1
ATOM 767 N N . LYS A 1 97 ? -6.662 -25.596 -0.746 1.00 83.44 97 LYS A N 1
ATOM 768 C CA . LYS A 1 97 ? -6.403 -24.368 0.035 1.00 83.44 97 LYS A CA 1
ATOM 769 C C . LYS A 1 97 ? -6.940 -23.090 -0.640 1.00 83.44 97 LYS A C 1
ATOM 771 O O . LYS A 1 97 ? -6.319 -22.032 -0.549 1.00 83.44 97 LYS A O 1
ATOM 776 N N . LEU A 1 98 ? -8.090 -23.193 -1.315 1.00 84.75 98 LEU A N 1
ATOM 777 C CA . LEU A 1 98 ? -8.739 -22.069 -2.010 1.00 84.75 98 LEU A CA 1
ATOM 778 C C . LEU A 1 98 ? -9.217 -20.975 -1.047 1.00 84.75 98 LEU A C 1
ATOM 780 O O . LEU A 1 98 ? -9.274 -19.813 -1.422 1.00 84.75 98 LEU A O 1
ATOM 784 N N . LEU A 1 99 ? -9.493 -21.353 0.202 1.00 83.69 99 LEU A N 1
ATOM 785 C CA . LEU A 1 99 ? -9.940 -20.459 1.271 1.00 83.69 99 LEU A CA 1
ATOM 786 C C . LEU A 1 99 ? -8.835 -20.158 2.291 1.00 83.69 99 LEU A C 1
ATOM 788 O O . LEU A 1 99 ? -9.122 -19.695 3.390 1.00 83.69 99 LEU A O 1
ATOM 792 N N . GLN A 1 100 ? -7.570 -20.463 1.975 1.00 76.06 100 GLN A N 1
ATOM 793 C CA . GLN A 1 100 ? -6.482 -20.154 2.896 1.00 76.06 100 GLN A CA 1
ATOM 794 C C . GLN A 1 100 ? -6.271 -18.642 2.932 1.00 76.06 100 GLN A C 1
ATOM 796 O O . GLN A 1 100 ? -5.624 -18.068 2.056 1.00 76.06 100 GLN A O 1
ATOM 801 N N . TRP A 1 101 ? -6.814 -18.031 3.976 1.00 67.12 101 TRP A N 1
ATOM 802 C CA . TRP A 1 101 ? -6.522 -16.668 4.370 1.00 67.12 101 TRP A CA 1
ATOM 803 C C . TRP A 1 101 ? -5.121 -16.610 4.978 1.00 67.12 101 TRP A C 1
ATOM 805 O O . TRP A 1 101 ? -4.735 -17.524 5.704 1.00 67.12 101 TRP A O 1
ATOM 815 N N . ASN A 1 102 ? -4.360 -15.559 4.676 1.00 62.88 102 ASN A N 1
ATOM 816 C CA . ASN A 1 102 ? -3.119 -15.262 5.384 1.00 62.88 102 ASN A CA 1
ATOM 817 C C . ASN A 1 102 ? -3.435 -14.102 6.341 1.00 62.88 102 ASN A C 1
ATOM 819 O O . ASN A 1 102 ? -3.561 -12.966 5.874 1.00 62.88 102 ASN A O 1
ATOM 823 N N . PRO A 1 103 ? -3.679 -14.360 7.639 1.00 57.12 103 PRO A N 1
ATOM 824 C CA . PRO A 1 103 ? -4.033 -13.313 8.585 1.00 57.12 103 PRO A CA 1
ATOM 825 C C . PRO A 1 103 ? -2.937 -12.247 8.633 1.00 57.12 103 PRO A C 1
ATOM 827 O O . PRO A 1 103 ? -1.751 -12.573 8.682 1.00 57.12 103 PRO A O 1
ATOM 830 N N . SER A 1 104 ? -3.325 -10.972 8.690 1.00 51.41 104 SER A N 1
ATOM 831 C CA . SER A 1 104 ? -2.389 -9.845 8.838 1.00 51.41 104 SER A CA 1
ATOM 832 C C . SER A 1 104 ? -1.415 -10.039 10.010 1.00 51.41 104 SER A C 1
ATOM 834 O O . SER A 1 104 ? -0.229 -9.752 9.888 1.00 51.41 104 SER A O 1
ATOM 836 N N . LYS A 1 105 ? -1.894 -10.641 11.106 1.00 46.56 105 LYS A N 1
ATOM 837 C CA . LYS A 1 105 ? -1.110 -10.960 12.310 1.00 46.56 105 LYS A CA 1
ATOM 838 C C . LYS A 1 105 ? -0.009 -12.010 12.086 1.00 46.56 105 LYS A C 1
ATOM 840 O O . LYS A 1 105 ? 0.980 -12.036 12.811 1.00 46.56 105 LYS A O 1
ATOM 845 N N . GLU A 1 106 ? -0.181 -12.906 11.118 1.00 51.16 106 GLU A N 1
ATOM 846 C CA . GLU A 1 106 ? 0.793 -13.961 10.804 1.00 51.16 106 GLU A CA 1
ATOM 847 C C . GLU A 1 106 ? 1.902 -13.429 9.882 1.00 51.16 106 GLU A C 1
ATOM 849 O O . GLU A 1 106 ? 3.060 -13.825 10.007 1.00 51.16 106 GLU A O 1
ATOM 854 N N . VAL A 1 107 ? 1.569 -12.435 9.047 1.00 54.47 107 VAL A N 1
ATOM 855 C CA . VAL A 1 107 ? 2.539 -11.637 8.282 1.00 54.47 107 VAL A CA 1
ATOM 856 C C . VAL A 1 107 ? 3.415 -10.794 9.218 1.00 54.47 107 VAL A C 1
ATOM 858 O O . VAL A 1 107 ? 4.632 -10.831 9.069 1.00 54.47 107 VAL A O 1
ATOM 861 N N . GLU A 1 108 ? 2.832 -10.133 10.230 1.00 54.53 108 GLU A N 1
ATOM 862 C CA . GLU A 1 108 ? 3.587 -9.355 11.235 1.00 54.53 108 GLU A CA 1
ATOM 863 C C . GLU A 1 108 ? 4.586 -10.209 12.033 1.00 54.53 108 GLU A C 1
ATOM 865 O O . GLU A 1 108 ? 5.710 -9.775 12.268 1.00 54.53 108 GLU A O 1
ATOM 870 N N . ARG A 1 109 ? 4.228 -11.446 12.412 1.00 52.69 109 ARG A N 1
ATOM 871 C CA . ARG A 1 109 ? 5.136 -12.349 13.153 1.00 52.69 109 ARG A CA 1
ATOM 872 C C . ARG A 1 109 ? 6.274 -12.914 12.297 1.00 52.69 109 ARG A C 1
ATOM 874 O O . ARG A 1 109 ? 7.311 -13.279 12.847 1.00 52.69 109 ARG A O 1
ATOM 881 N N . GLY A 1 110 ? 6.074 -13.044 10.983 1.00 50.66 110 GLY A N 1
ATOM 882 C CA . GLY A 1 110 ? 7.059 -13.614 10.054 1.00 50.66 110 GLY A CA 1
ATOM 883 C C . GLY A 1 110 ? 8.170 -12.637 9.661 1.00 50.66 110 GLY A C 1
ATOM 884 O O . GLY A 1 110 ? 9.312 -13.042 9.436 1.00 50.66 110 GLY A O 1
ATOM 885 N N . SER A 1 111 ? 7.865 -11.341 9.626 1.00 53.19 111 SER A N 1
ATOM 886 C CA . SER A 1 111 ? 8.846 -10.262 9.528 1.00 53.19 111 SER A CA 1
ATOM 887 C C . SER A 1 111 ? 9.433 -9.994 10.910 1.00 53.19 111 SER A C 1
ATOM 889 O O . SER A 1 111 ? 9.013 -9.065 11.585 1.00 53.19 111 SER A O 1
ATOM 891 N N . GLY A 1 112 ? 10.362 -10.842 11.362 1.00 53.41 112 GLY A N 1
ATOM 892 C CA . GLY A 1 112 ? 10.994 -10.666 12.671 1.00 53.41 112 GLY A CA 1
ATOM 893 C C . GLY A 1 112 ? 11.472 -9.224 12.863 1.00 53.41 112 GLY A C 1
ATOM 894 O O . GLY A 1 112 ? 12.109 -8.694 11.952 1.00 53.41 112 GLY A O 1
ATOM 895 N N . ASP A 1 113 ? 11.188 -8.642 14.037 1.00 61.41 113 ASP A N 1
ATOM 896 C CA . ASP A 1 113 ? 11.408 -7.244 14.490 1.00 61.41 113 ASP A CA 1
ATOM 897 C C . ASP A 1 113 ? 12.850 -6.698 14.352 1.00 61.41 113 ASP A C 1
ATOM 899 O O . ASP A 1 113 ? 13.227 -5.658 14.890 1.00 61.41 113 ASP A O 1
ATOM 903 N N . THR A 1 114 ? 13.709 -7.407 13.633 1.00 75.62 114 THR A N 1
ATOM 904 C CA . THR A 1 114 ? 15.083 -7.037 13.338 1.00 75.62 114 THR A CA 1
ATOM 905 C C . THR A 1 114 ? 15.169 -6.270 12.022 1.00 75.62 114 THR A C 1
ATOM 907 O O . THR A 1 114 ? 14.600 -6.662 11.001 1.00 75.62 114 THR A O 1
ATOM 910 N N . LEU A 1 115 ? 16.000 -5.226 12.002 1.00 77.81 115 LEU A N 1
ATOM 911 C CA . LEU A 1 115 ? 16.348 -4.493 10.778 1.00 77.81 115 LEU A CA 1
ATOM 912 C C . LEU A 1 115 ? 16.848 -5.432 9.664 1.00 77.81 115 LEU A C 1
ATOM 914 O O . LEU A 1 115 ? 16.576 -5.207 8.491 1.00 77.81 115 LEU A O 1
ATOM 918 N N . ILE A 1 116 ? 17.529 -6.526 10.020 1.00 83.00 116 ILE A N 1
ATOM 919 C CA . ILE A 1 116 ? 18.018 -7.527 9.061 1.00 83.00 116 ILE A CA 1
ATOM 920 C C . ILE A 1 116 ? 16.856 -8.260 8.376 1.00 83.00 116 ILE A C 1
ATOM 922 O O . ILE A 1 116 ? 16.905 -8.475 7.164 1.00 83.00 116 ILE A O 1
ATOM 926 N N . GLY A 1 117 ? 15.815 -8.638 9.126 1.00 83.38 117 GLY A N 1
ATOM 927 C CA . GLY A 1 117 ? 14.611 -9.271 8.580 1.00 83.38 117 GLY A CA 1
ATOM 928 C C . GLY A 1 117 ? 13.909 -8.375 7.562 1.00 83.38 117 GLY A C 1
ATOM 929 O O . GLY A 1 117 ? 13.581 -8.832 6.468 1.00 83.38 117 GLY A O 1
ATOM 930 N N . LEU A 1 118 ? 13.794 -7.083 7.879 1.00 83.19 118 LEU A N 1
ATOM 931 C CA . LEU A 1 118 ? 13.228 -6.074 6.984 1.00 83.19 118 LEU A CA 1
ATOM 932 C C . LEU A 1 118 ? 14.052 -5.890 5.699 1.00 83.19 118 LEU A C 1
ATOM 934 O O . LEU A 1 118 ? 13.510 -5.859 4.597 1.00 83.19 118 LEU A O 1
ATOM 938 N N . PHE A 1 119 ? 15.378 -5.789 5.809 1.00 84.88 119 PHE A N 1
ATOM 939 C CA . PHE A 1 119 ? 16.231 -5.653 4.625 1.00 84.88 119 PHE A CA 1
ATOM 940 C C . PHE A 1 119 ? 16.165 -6.890 3.724 1.00 84.88 119 PHE A C 1
ATOM 942 O O . PHE A 1 119 ? 16.180 -6.755 2.502 1.00 84.88 119 PHE A O 1
ATOM 949 N N . LYS A 1 120 ? 16.052 -8.090 4.309 1.00 86.75 120 LYS A N 1
ATOM 950 C CA . LYS A 1 120 ? 15.886 -9.335 3.549 1.00 86.75 120 LYS A CA 1
ATOM 951 C C . LYS A 1 120 ? 14.533 -9.409 2.849 1.00 86.75 120 LYS A C 1
ATOM 953 O O . LYS A 1 120 ? 14.501 -9.779 1.678 1.00 86.75 120 LYS A O 1
ATOM 958 N N . SER A 1 121 ? 13.439 -9.050 3.523 1.00 85.31 121 SER A N 1
ATOM 959 C CA . SER A 1 121 ? 12.105 -9.082 2.907 1.00 85.31 121 SER A CA 1
ATOM 960 C C . SER A 1 121 ? 11.981 -8.092 1.745 1.00 85.31 121 SER A C 1
ATOM 962 O O . SER A 1 121 ? 11.285 -8.369 0.773 1.00 85.31 121 SER A O 1
ATOM 964 N N . MET A 1 122 ? 12.722 -6.983 1.791 1.00 90.25 122 MET A N 1
ATOM 965 C CA . MET A 1 122 ? 12.699 -5.937 0.764 1.00 90.25 122 MET A CA 1
ATOM 966 C C . MET A 1 122 ? 13.867 -5.984 -0.229 1.00 90.25 122 MET A C 1
ATOM 968 O O . MET A 1 122 ? 14.021 -5.065 -1.035 1.00 90.25 122 MET A O 1
ATOM 972 N N . ALA A 1 123 ? 14.682 -7.043 -0.213 1.00 92.62 123 ALA A N 1
ATOM 973 C CA . ALA A 1 123 ? 15.914 -7.131 -1.003 1.00 92.62 123 ALA A CA 1
ATOM 974 C C . ALA A 1 123 ? 15.696 -7.007 -2.523 1.00 92.62 123 ALA A C 1
ATOM 976 O O . ALA A 1 123 ? 16.605 -6.597 -3.246 1.00 92.62 123 ALA A O 1
ATOM 977 N N . ILE A 1 124 ? 14.489 -7.313 -3.010 1.00 95.19 124 ILE A N 1
ATOM 978 C CA . ILE A 1 124 ? 14.134 -7.205 -4.427 1.00 95.19 124 ILE A CA 1
ATOM 979 C C . ILE A 1 124 ? 14.256 -5.782 -4.976 1.00 95.19 124 ILE A C 1
ATOM 981 O O . ILE A 1 124 ? 14.657 -5.622 -6.123 1.00 95.19 124 ILE A O 1
ATOM 985 N N . GLY A 1 125 ? 13.963 -4.752 -4.173 1.00 95.50 125 GLY A N 1
ATOM 986 C CA . GLY A 1 125 ? 14.091 -3.353 -4.594 1.00 95.50 125 GLY A CA 1
ATOM 987 C C . GLY A 1 125 ? 15.535 -3.009 -4.973 1.00 95.50 125 GLY A C 1
ATOM 988 O O . GLY A 1 125 ? 15.795 -2.709 -6.141 1.00 95.50 125 GLY A O 1
ATOM 989 N N . PRO A 1 126 ? 16.491 -3.127 -4.032 1.00 96.56 126 PRO A N 1
ATOM 990 C CA . PRO A 1 126 ? 17.918 -2.971 -4.303 1.00 96.56 126 PRO A CA 1
ATOM 991 C C . PRO A 1 126 ? 18.452 -3.892 -5.401 1.00 96.56 126 PRO A C 1
ATOM 993 O O . PRO A 1 126 ? 19.166 -3.427 -6.286 1.00 96.56 126 PRO A O 1
ATOM 996 N N . ALA A 1 127 ? 18.101 -5.182 -5.379 1.00 97.00 127 ALA A N 1
ATOM 997 C CA . ALA A 1 127 ? 18.587 -6.137 -6.373 1.00 97.00 127 ALA A CA 1
ATOM 998 C C . ALA A 1 127 ? 18.143 -5.744 -7.788 1.00 97.00 127 ALA A C 1
ATOM 1000 O O . ALA A 1 127 ? 18.969 -5.673 -8.698 1.00 97.00 127 ALA A O 1
ATOM 1001 N N . LEU A 1 128 ? 16.859 -5.420 -7.970 1.00 97.12 128 LEU A N 1
ATOM 1002 C CA . LEU A 1 128 ? 16.332 -5.002 -9.263 1.00 97.12 128 LEU A CA 1
ATOM 1003 C C . LEU A 1 128 ? 16.917 -3.658 -9.705 1.00 97.12 128 LEU A C 1
ATOM 1005 O O . LEU A 1 128 ? 17.225 -3.499 -10.884 1.00 97.12 128 LEU A O 1
ATOM 1009 N N . ALA A 1 129 ? 17.114 -2.713 -8.782 1.00 97.62 129 ALA A N 1
ATOM 1010 C CA . ALA A 1 129 ? 17.751 -1.436 -9.086 1.00 97.62 129 ALA A CA 1
ATOM 1011 C C . ALA A 1 129 ? 19.174 -1.630 -9.631 1.00 97.62 129 ALA A C 1
ATOM 1013 O O . ALA A 1 129 ? 19.512 -1.073 -10.676 1.00 97.62 129 ALA A O 1
ATOM 1014 N N . LEU A 1 130 ? 19.989 -2.457 -8.968 1.00 97.94 130 LEU A N 1
ATOM 1015 C CA . LEU A 1 130 ? 21.368 -2.736 -9.377 1.00 97.94 130 LEU A CA 1
ATOM 1016 C C . LEU A 1 130 ? 21.433 -3.490 -10.709 1.00 97.94 130 LEU A C 1
ATOM 1018 O O . LEU A 1 130 ? 22.172 -3.080 -11.602 1.00 97.94 130 LEU A O 1
ATOM 1022 N N . LEU A 1 131 ? 20.627 -4.544 -10.872 1.00 97.75 131 LEU A N 1
ATOM 1023 C CA . LEU A 1 131 ? 20.569 -5.322 -12.114 1.00 97.75 131 LEU A CA 1
ATOM 1024 C C . LEU A 1 131 ? 20.108 -4.466 -13.298 1.00 97.75 131 LEU A C 1
ATOM 1026 O O . LEU A 1 131 ? 20.722 -4.503 -14.362 1.00 97.75 131 LEU A O 1
ATOM 1030 N N . THR A 1 132 ? 19.070 -3.649 -13.102 1.00 97.44 132 THR A N 1
ATOM 1031 C CA . THR A 1 132 ? 18.567 -2.745 -14.147 1.00 97.44 132 THR A CA 1
ATOM 1032 C C . THR A 1 132 ? 19.597 -1.670 -14.481 1.00 97.44 132 THR A C 1
ATOM 1034 O O . THR A 1 132 ? 19.815 -1.385 -15.652 1.00 97.44 132 THR A O 1
ATOM 1037 N N . THR A 1 133 ? 20.277 -1.103 -13.478 1.00 97.94 133 THR A N 1
ATOM 1038 C CA . THR A 1 133 ? 21.350 -0.119 -13.698 1.00 97.94 133 THR A CA 1
ATOM 1039 C C . THR A 1 133 ? 22.478 -0.713 -14.535 1.00 97.94 133 THR A C 1
ATOM 1041 O O . THR A 1 133 ? 22.905 -0.094 -15.506 1.00 97.94 133 THR A O 1
ATOM 1044 N N . LEU A 1 134 ? 22.937 -1.922 -14.193 1.00 97.62 134 LEU A N 1
ATOM 1045 C CA . LEU A 1 134 ? 23.992 -2.609 -14.935 1.00 97.62 134 LEU A CA 1
ATOM 1046 C C . LEU A 1 134 ? 23.570 -2.886 -16.382 1.00 97.62 134 LEU A C 1
ATOM 1048 O O . LEU A 1 134 ? 24.313 -2.567 -17.305 1.00 97.62 134 LEU A O 1
ATOM 1052 N N . ALA A 1 135 ? 22.366 -3.419 -16.590 1.00 97.06 135 ALA A N 1
ATOM 1053 C CA . ALA A 1 135 ? 21.849 -3.698 -17.926 1.00 97.06 135 ALA A CA 1
ATOM 1054 C C . ALA A 1 135 ? 21.711 -2.420 -18.775 1.00 97.06 135 ALA A C 1
ATOM 1056 O O . ALA A 1 135 ? 22.134 -2.394 -19.929 1.00 97.06 135 ALA A O 1
ATOM 1057 N N . LEU A 1 136 ? 21.200 -1.324 -18.200 1.00 96.62 136 LEU A N 1
ATOM 105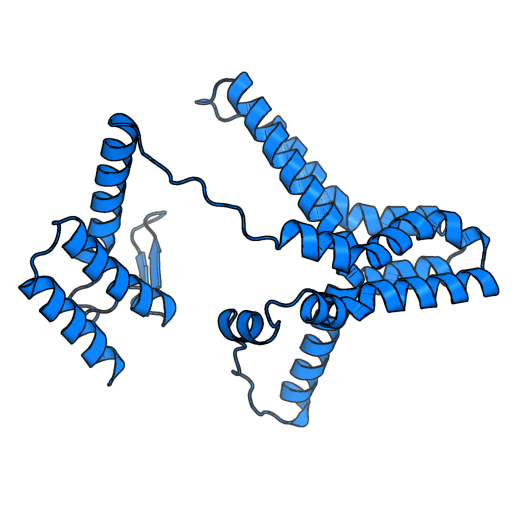8 C CA . LEU A 1 136 ? 21.109 -0.044 -18.906 1.00 96.62 136 LEU A CA 1
ATOM 1059 C C . LEU A 1 136 ? 22.486 0.549 -19.214 1.00 96.62 136 LEU A C 1
ATOM 1061 O O . LEU A 1 136 ? 22.652 1.140 -20.275 1.00 96.62 136 LEU A O 1
ATOM 1065 N N . LEU A 1 137 ? 23.479 0.379 -18.339 1.00 96.44 137 LEU A N 1
ATOM 1066 C CA . LEU A 1 137 ? 24.839 0.856 -18.598 1.00 96.44 137 LEU A CA 1
ATOM 1067 C C . LEU A 1 137 ? 25.473 0.154 -19.809 1.00 96.44 137 LEU A C 1
ATOM 1069 O O . LEU A 1 137 ? 26.201 0.793 -20.565 1.00 96.44 137 LEU A O 1
ATOM 1073 N N . LEU A 1 138 ? 25.174 -1.135 -19.994 1.00 96.12 138 LEU A N 1
ATOM 1074 C CA . LEU A 1 138 ? 25.691 -1.946 -21.098 1.00 96.12 138 LEU A CA 1
ATOM 1075 C C . LEU A 1 138 ? 24.941 -1.703 -22.412 1.00 96.12 138 LEU A C 1
ATOM 1077 O O . LEU A 1 138 ? 25.568 -1.618 -23.464 1.00 96.12 138 LEU A O 1
ATOM 1081 N N . GLU A 1 139 ? 23.612 -1.591 -22.367 1.00 94.19 139 GLU A N 1
ATOM 1082 C CA . GLU A 1 139 ? 22.793 -1.536 -23.584 1.00 94.19 139 GLU A CA 1
ATOM 1083 C C . GLU A 1 139 ? 22.414 -0.114 -24.008 1.00 94.19 139 GLU A C 1
ATOM 1085 O O . GLU A 1 139 ? 22.427 0.206 -25.198 1.00 94.19 139 GLU A O 1
ATOM 1090 N N . ARG A 1 140 ? 22.031 0.748 -23.055 1.00 93.56 140 ARG A N 1
ATOM 1091 C CA . ARG A 1 140 ? 21.464 2.084 -23.317 1.00 93.56 140 ARG A CA 1
ATOM 1092 C C . ARG A 1 140 ? 21.805 3.085 -22.205 1.00 93.56 140 ARG A C 1
ATOM 1094 O O . ARG A 1 140 ? 20.908 3.517 -21.476 1.00 93.56 140 ARG A O 1
ATOM 1101 N N . PRO A 1 141 ? 23.064 3.547 -22.098 1.00 92.00 141 PRO A N 1
ATOM 1102 C CA . PRO A 1 141 ? 23.499 4.410 -20.997 1.00 92.00 141 PRO A CA 1
ATOM 1103 C C . PRO A 1 141 ? 22.730 5.737 -20.924 1.00 92.00 141 PRO A C 1
ATOM 1105 O O . PRO A 1 141 ? 22.521 6.267 -19.836 1.00 92.00 141 PRO A O 1
ATOM 1108 N N . GLY A 1 142 ? 22.216 6.246 -22.052 1.00 91.06 142 GLY A N 1
ATOM 1109 C CA . GLY A 1 142 ? 21.354 7.435 -22.073 1.00 91.06 142 GLY A CA 1
ATOM 1110 C C . GLY A 1 142 ? 20.053 7.283 -21.268 1.00 91.06 142 GLY A C 1
ATOM 1111 O O . GLY A 1 142 ? 19.529 8.273 -20.763 1.00 91.06 142 GLY A O 1
ATOM 1112 N N . ALA A 1 143 ? 19.562 6.051 -21.079 1.00 93.62 143 ALA A N 1
ATOM 1113 C CA . ALA A 1 143 ? 18.369 5.765 -20.281 1.00 93.62 143 ALA A CA 1
ATOM 1114 C C . ALA A 1 143 ? 18.588 5.910 -18.778 1.00 93.62 143 ALA A C 1
ATOM 1116 O O . ALA A 1 143 ? 17.626 6.134 -18.042 1.00 93.62 143 ALA A O 1
ATOM 1117 N N . LEU A 1 144 ? 19.840 5.842 -18.319 1.00 94.12 144 LEU A N 1
ATOM 1118 C CA . LEU A 1 144 ? 20.158 5.955 -16.901 1.00 94.12 144 LEU A CA 1
ATOM 1119 C C . LEU A 1 144 ? 19.730 7.299 -16.329 1.00 94.12 144 LEU A C 1
ATOM 1121 O O . LEU A 1 144 ? 19.223 7.324 -15.217 1.00 94.12 144 LEU A O 1
ATOM 1125 N N . LEU A 1 145 ? 19.855 8.398 -17.077 1.00 94.38 145 LEU A N 1
ATOM 1126 C CA . LEU A 1 145 ? 19.454 9.716 -16.578 1.00 94.38 145 LEU A CA 1
ATOM 1127 C C . LEU A 1 145 ? 17.947 9.775 -16.270 1.00 94.38 145 LEU A C 1
ATOM 1129 O O . LEU A 1 145 ? 17.535 10.366 -15.275 1.00 94.38 145 LEU A O 1
ATOM 1133 N N . VAL A 1 146 ? 17.132 9.123 -17.104 1.00 95.44 146 VAL A N 1
ATOM 1134 C CA . VAL A 1 146 ? 15.672 9.063 -16.943 1.00 95.44 146 VAL A CA 1
ATOM 1135 C C . VAL A 1 146 ? 15.273 8.064 -15.854 1.00 95.44 146 VAL A C 1
ATOM 1137 O O . VAL A 1 146 ? 14.361 8.334 -15.075 1.00 95.44 146 VAL A O 1
ATOM 1140 N N . ALA A 1 147 ? 15.950 6.916 -15.780 1.00 96.06 147 ALA A N 1
ATOM 1141 C CA . ALA A 1 147 ? 15.633 5.852 -14.831 1.00 96.06 147 ALA A CA 1
ATOM 1142 C C . ALA A 1 147 ? 16.196 6.108 -13.419 1.00 96.06 147 ALA A C 1
ATOM 1144 O O . ALA A 1 147 ? 15.623 5.633 -12.437 1.00 96.06 147 ALA A O 1
ATOM 1145 N N . ALA A 1 148 ? 17.287 6.873 -13.296 1.00 96.38 148 ALA A N 1
ATOM 1146 C CA . ALA A 1 148 ? 18.036 7.074 -12.054 1.00 96.38 148 ALA A CA 1
ATOM 1147 C C . ALA A 1 148 ? 17.172 7.489 -10.854 1.00 96.38 148 ALA A C 1
ATOM 1149 O O . ALA A 1 148 ? 17.349 6.881 -9.798 1.00 96.38 148 ALA A O 1
ATOM 1150 N N . PRO A 1 149 ? 16.213 8.434 -10.959 1.00 96.56 149 PRO A N 1
ATOM 1151 C CA . PRO A 1 149 ? 15.376 8.798 -9.817 1.00 96.56 149 PRO A CA 1
ATOM 1152 C C . PRO A 1 149 ? 14.599 7.608 -9.241 1.00 96.56 149 PRO A C 1
ATOM 1154 O O . PRO A 1 149 ? 14.524 7.455 -8.024 1.00 96.56 149 PRO A O 1
ATOM 1157 N N . LEU A 1 150 ? 14.060 6.736 -10.101 1.00 97.12 150 LEU A N 1
ATOM 1158 C CA . LEU A 1 150 ? 13.327 5.546 -9.664 1.00 97.12 150 LEU A CA 1
ATOM 1159 C C . LEU A 1 150 ? 14.271 4.442 -9.182 1.00 97.12 150 LEU A C 1
ATOM 1161 O O . LEU A 1 150 ? 13.993 3.816 -8.165 1.00 97.12 150 LEU A O 1
ATOM 1165 N N . LEU A 1 151 ? 15.411 4.242 -9.847 1.00 97.75 151 LEU A N 1
ATOM 1166 C CA . LEU A 1 151 ? 16.411 3.253 -9.434 1.00 97.75 151 LEU A CA 1
ATOM 1167 C C . LEU A 1 151 ? 17.000 3.582 -8.053 1.00 97.75 151 LEU A C 1
ATOM 1169 O O . LEU A 1 151 ? 17.104 2.699 -7.203 1.00 97.75 151 LEU A O 1
ATOM 1173 N N . LEU A 1 152 ? 17.319 4.853 -7.791 1.00 97.56 152 LEU A N 1
ATOM 1174 C CA . LEU A 1 152 ? 17.773 5.320 -6.477 1.00 97.56 152 LEU A CA 1
ATOM 1175 C C . LEU A 1 152 ? 16.691 5.136 -5.412 1.00 97.56 152 LEU A C 1
ATOM 1177 O O . LEU A 1 152 ? 16.989 4.725 -4.290 1.00 97.56 152 LEU A O 1
ATOM 1181 N N . LEU A 1 153 ? 15.431 5.395 -5.765 1.00 96.44 153 LEU A N 1
ATOM 1182 C CA . LEU A 1 153 ? 14.304 5.195 -4.864 1.00 96.44 153 LEU A CA 1
ATOM 1183 C C . LEU A 1 153 ? 14.122 3.710 -4.502 1.00 96.44 153 LEU A C 1
ATOM 1185 O O . LEU A 1 153 ? 13.917 3.382 -3.335 1.00 96.44 153 LEU A O 1
ATOM 1189 N N . TRP A 1 154 ? 14.258 2.806 -5.475 1.00 97.69 154 TRP A N 1
ATOM 1190 C CA . TRP A 1 154 ? 14.200 1.358 -5.254 1.00 97.69 154 TRP A CA 1
ATOM 1191 C C . TRP A 1 154 ? 15.376 0.856 -4.414 1.00 97.69 154 TRP A C 1
ATOM 1193 O O . TRP A 1 154 ? 15.178 0.029 -3.521 1.00 97.69 154 TRP A O 1
ATOM 1203 N N . LEU A 1 155 ? 16.576 1.399 -4.633 1.00 97.06 155 LEU A N 1
ATOM 1204 C CA . LEU A 1 155 ? 17.760 1.106 -3.825 1.00 97.06 155 LEU A CA 1
ATOM 1205 C C . LEU A 1 155 ? 17.584 1.558 -2.366 1.00 97.06 155 LEU A C 1
ATOM 1207 O O . LEU A 1 155 ? 17.940 0.830 -1.442 1.00 97.06 155 LEU A O 1
ATOM 1211 N N . ALA A 1 156 ? 16.988 2.731 -2.152 1.00 95.75 156 ALA A N 1
ATOM 1212 C CA . ALA A 1 156 ? 16.723 3.280 -0.824 1.00 95.75 156 ALA A CA 1
ATOM 1213 C C . ALA A 1 156 ? 15.495 2.661 -0.127 1.00 95.75 156 ALA A C 1
ATOM 1215 O O . ALA A 1 156 ? 15.280 2.912 1.062 1.00 95.75 156 ALA A O 1
ATOM 1216 N N . SER A 1 157 ? 14.692 1.851 -0.825 1.00 95.19 157 SER A N 1
ATOM 1217 C CA . SER A 1 157 ? 13.405 1.352 -0.323 1.00 95.19 157 SER A CA 1
ATOM 1218 C C . SER A 1 157 ? 13.460 0.631 1.038 1.00 95.19 157 SER A C 1
ATOM 1220 O O . SER A 1 157 ? 12.579 0.908 1.861 1.00 95.19 157 SER A O 1
ATOM 1222 N N . PRO A 1 158 ? 14.477 -0.193 1.382 1.00 92.75 158 PRO A N 1
ATOM 1223 C CA . PRO A 1 158 ? 14.527 -0.820 2.705 1.00 92.75 158 PRO A CA 1
ATOM 1224 C C . PRO A 1 158 ? 14.829 0.196 3.812 1.00 92.75 158 PRO A C 1
ATOM 1226 O O . PRO A 1 158 ? 14.250 0.129 4.894 1.00 92.75 158 PRO A O 1
ATOM 1229 N N . ALA A 1 159 ? 15.691 1.181 3.536 1.00 92.31 159 ALA A N 1
ATOM 1230 C CA . ALA A 1 159 ? 16.033 2.235 4.489 1.00 92.31 159 ALA A CA 1
ATOM 1231 C C . ALA A 1 159 ? 14.847 3.177 4.745 1.00 92.31 159 ALA A C 1
ATOM 1233 O O . ALA A 1 159 ? 14.592 3.544 5.893 1.00 92.31 159 ALA A O 1
ATOM 1234 N N . ILE A 1 160 ? 14.094 3.526 3.694 1.00 93.12 160 ILE A N 1
ATOM 1235 C CA . ILE A 1 160 ? 12.846 4.297 3.805 1.00 93.12 160 ILE A CA 1
ATOM 1236 C C . ILE A 1 160 ? 11.860 3.546 4.703 1.00 93.12 160 ILE A C 1
ATOM 1238 O O . ILE A 1 160 ? 11.346 4.112 5.666 1.00 93.12 160 ILE A O 1
ATOM 1242 N N . THR A 1 161 ? 11.660 2.253 4.442 1.00 91.44 161 THR A N 1
ATOM 1243 C CA . THR A 1 161 ? 10.738 1.416 5.223 1.00 91.44 161 THR A CA 1
ATOM 1244 C C . THR A 1 161 ? 11.183 1.288 6.673 1.00 91.44 161 THR A C 1
ATOM 1246 O O . THR A 1 161 ? 10.375 1.454 7.582 1.00 91.44 161 THR A O 1
ATOM 1249 N N . GLY A 1 162 ? 12.479 1.085 6.908 1.00 89.06 162 GLY A N 1
ATOM 1250 C CA . GLY A 1 162 ? 13.042 0.997 8.253 1.00 89.06 162 GLY A CA 1
ATOM 1251 C C . GLY A 1 162 ? 12.916 2.292 9.050 1.00 89.06 162 GLY A C 1
ATOM 1252 O O . GLY A 1 162 ? 12.816 2.238 10.270 1.00 89.06 162 GLY A O 1
ATOM 1253 N N . ARG A 1 163 ? 12.884 3.456 8.388 1.00 89.56 163 ARG A N 1
ATOM 1254 C CA . ARG A 1 163 ? 12.632 4.753 9.035 1.00 89.56 163 ARG A CA 1
ATOM 1255 C C . ARG A 1 163 ? 11.165 4.939 9.405 1.00 89.56 163 ARG A C 1
ATOM 1257 O O . ARG A 1 163 ? 10.891 5.399 10.506 1.00 89.56 163 ARG A O 1
ATOM 1264 N N . ILE A 1 164 ? 10.234 4.592 8.516 1.00 88.44 164 ILE A N 1
ATOM 1265 C CA . ILE A 1 164 ? 8.798 4.797 8.778 1.00 88.44 164 ILE A CA 1
ATOM 1266 C C . ILE A 1 164 ? 8.191 3.724 9.689 1.00 88.44 164 ILE A C 1
ATOM 1268 O O . ILE A 1 164 ? 7.160 3.970 10.302 1.00 88.44 164 ILE A O 1
ATOM 1272 N N . SER A 1 165 ? 8.820 2.549 9.774 1.00 84.56 165 SER A N 1
ATOM 1273 C CA . SER A 1 165 ? 8.356 1.439 10.617 1.00 84.56 165 SER A CA 1
ATOM 1274 C C . SER A 1 165 ? 8.837 1.562 12.063 1.00 84.56 165 SER A C 1
ATOM 1276 O O . SER A 1 165 ? 8.570 0.679 12.872 1.00 84.56 165 SER A O 1
ATOM 1278 N N . GLN A 1 166 ? 9.575 2.626 12.404 1.00 80.25 166 GLN A N 1
ATOM 1279 C CA . GLN A 1 166 ? 9.999 2.844 13.783 1.00 80.25 166 GLN A CA 1
ATOM 1280 C C . GLN A 1 166 ? 8.766 3.088 14.654 1.00 80.25 166 GLN A C 1
ATOM 1282 O O . GLN A 1 166 ? 7.905 3.887 14.269 1.00 80.25 166 GLN A O 1
ATOM 1287 N N . PRO A 1 167 ? 8.666 2.425 15.821 1.00 74.69 167 PRO A N 1
ATOM 1288 C CA . PRO A 1 167 ? 7.553 2.645 16.723 1.00 74.69 167 PRO A CA 1
ATOM 1289 C C . PRO A 1 167 ? 7.518 4.125 17.089 1.00 74.69 167 PRO A C 1
ATOM 1291 O O . PRO A 1 167 ? 8.498 4.687 17.581 1.00 74.69 167 PRO A O 1
ATOM 1294 N N . VAL A 1 168 ? 6.384 4.768 16.818 1.00 76.56 168 VAL A N 1
ATOM 1295 C CA . VAL A 1 168 ? 6.160 6.141 17.255 1.00 76.56 168 VAL A CA 1
ATOM 1296 C C . VAL A 1 168 ? 6.188 6.115 18.774 1.00 76.56 168 VAL A C 1
ATOM 1298 O O . VAL A 1 168 ? 5.361 5.445 19.391 1.00 76.56 168 VAL A O 1
ATOM 1301 N N . THR A 1 169 ? 7.138 6.824 19.380 1.00 73.50 169 THR A N 1
ATOM 1302 C CA . THR A 1 169 ? 7.186 6.990 20.830 1.00 73.50 169 THR A CA 1
ATOM 1303 C C . THR A 1 169 ? 5.910 7.709 21.250 1.00 73.50 169 THR A C 1
ATOM 1305 O O . THR A 1 169 ? 5.779 8.924 21.088 1.00 73.50 169 THR A O 1
ATOM 1308 N N . THR A 1 170 ? 4.925 6.960 21.732 1.00 65.75 170 THR A N 1
ATOM 1309 C CA . THR A 1 170 ? 3.677 7.519 22.233 1.00 65.75 170 THR A CA 1
ATOM 1310 C C . THR A 1 170 ? 4.003 8.283 23.505 1.00 65.75 170 THR A C 1
ATOM 1312 O O . THR A 1 170 ? 4.225 7.701 24.565 1.00 65.75 170 THR A O 1
ATOM 1315 N N . GLN A 1 171 ? 4.063 9.612 23.408 1.00 72.56 171 GLN A N 1
ATOM 1316 C CA . GLN A 1 171 ? 4.006 10.444 24.602 1.00 72.56 171 GLN A CA 1
ATOM 1317 C C . GLN A 1 171 ? 2.693 10.121 25.321 1.00 72.56 171 GLN A C 1
ATOM 1319 O O . GLN A 1 171 ? 1.642 10.050 24.680 1.00 72.56 171 GLN A O 1
ATOM 1324 N N . GLY A 1 172 ? 2.760 9.880 26.633 1.00 76.12 172 GLY A N 1
ATOM 1325 C CA . GLY A 1 172 ? 1.580 9.577 27.436 1.00 76.12 172 GLY A CA 1
ATOM 1326 C C . GLY A 1 172 ? 0.526 10.662 27.236 1.00 76.12 172 GLY A C 1
ATOM 1327 O O . GLY A 1 172 ? 0.744 11.821 27.587 1.00 76.12 172 GLY A O 1
ATOM 1328 N N . PHE A 1 173 ? -0.601 10.305 26.626 1.00 82.06 173 PHE A N 1
ATOM 1329 C CA . PHE A 1 173 ? -1.690 11.246 26.419 1.00 82.06 173 PHE A CA 1
ATOM 1330 C C . PHE A 1 173 ? -2.384 11.492 27.759 1.00 82.06 173 PHE A C 1
ATOM 1332 O O . PHE A 1 173 ? -3.125 10.641 28.248 1.00 82.06 173 PHE A O 1
ATOM 1339 N N . VAL A 1 174 ? -2.141 12.660 28.352 1.00 88.44 174 VAL A N 1
ATOM 1340 C CA . VAL A 1 174 ? -2.871 13.133 29.531 1.00 88.44 174 VAL A CA 1
ATOM 1341 C C . VAL A 1 174 ? -3.995 14.052 29.040 1.00 88.44 174 VAL A C 1
ATOM 1343 O O . VAL A 1 174 ? -3.716 15.179 28.622 1.00 88.44 174 VAL A O 1
ATOM 1346 N N . PRO A 1 175 ? -5.261 13.594 29.018 1.00 88.31 175 PRO A N 1
ATOM 1347 C CA . PRO A 1 175 ? -6.360 14.405 28.513 1.00 88.31 175 PRO A CA 1
ATOM 1348 C C . PRO A 1 175 ? -6.623 15.604 29.426 1.00 88.31 175 PRO A C 1
ATOM 1350 O O . PRO A 1 175 ? -6.647 15.476 30.651 1.00 88.31 175 PRO A O 1
ATOM 1353 N N . THR A 1 176 ? -6.925 16.758 28.829 1.00 94.50 176 THR A N 1
ATOM 1354 C CA . THR A 1 176 ? -7.529 17.870 29.573 1.00 94.50 176 THR A CA 1
ATOM 1355 C C . THR A 1 176 ? -8.910 17.463 30.110 1.00 94.50 176 THR A C 1
ATOM 1357 O O . THR A 1 176 ? -9.533 16.539 29.571 1.00 94.50 176 THR A O 1
ATOM 1360 N N . PRO A 1 177 ? -9.455 18.150 31.128 1.00 94.94 177 PRO A N 1
ATOM 1361 C CA . PRO A 1 177 ? -10.797 17.858 31.637 1.00 94.94 177 PRO A CA 1
ATOM 1362 C C . PRO A 1 177 ? -11.895 17.904 30.557 1.00 94.94 177 PRO A C 1
ATOM 1364 O O . PRO A 1 177 ? -12.848 17.124 30.591 1.00 94.94 177 PRO A O 1
ATOM 1367 N N . GLU A 1 178 ? -11.778 18.793 29.570 1.00 94.12 178 GLU A N 1
ATOM 1368 C CA . GLU A 1 178 ? -12.687 18.896 28.420 1.00 94.12 178 GLU A CA 1
ATOM 1369 C C . GLU A 1 178 ? -12.560 17.670 27.513 1.00 94.12 178 GLU A C 1
ATOM 1371 O O . GLU A 1 178 ? -13.571 17.054 27.164 1.00 94.12 178 GLU A O 1
ATOM 1376 N N . ALA A 1 179 ? -11.325 17.289 27.171 1.00 92.94 179 ALA A N 1
ATOM 1377 C CA . ALA A 1 179 ? -11.047 16.123 26.342 1.00 92.94 179 ALA A CA 1
ATOM 1378 C C . ALA A 1 179 ? -11.521 14.835 27.026 1.00 92.94 179 ALA A C 1
ATOM 1380 O O . ALA A 1 179 ? -12.168 14.005 26.393 1.00 92.94 179 ALA A O 1
ATOM 1381 N N . LEU A 1 180 ? -11.294 14.692 28.335 1.00 94.56 180 LEU A N 1
ATOM 1382 C CA . LEU A 1 180 ? -11.749 13.537 29.104 1.00 94.56 180 LEU A CA 1
ATOM 1383 C C . LEU A 1 180 ? -13.280 13.431 29.117 1.00 94.56 180 LEU A C 1
ATOM 1385 O O . LEU A 1 180 ? -13.829 12.346 28.922 1.00 94.56 180 LEU A O 1
ATOM 1389 N N . ARG A 1 181 ? -13.989 14.553 29.303 1.00 95.06 181 ARG A N 1
ATOM 1390 C CA . ARG A 1 181 ? -15.460 14.588 29.223 1.00 95.06 181 ARG A CA 1
ATOM 1391 C C . ARG A 1 181 ? -15.959 14.191 27.836 1.00 95.06 181 ARG A C 1
ATOM 1393 O O . ARG A 1 181 ? -16.919 13.426 27.736 1.00 95.06 181 ARG A O 1
ATOM 1400 N N . PHE A 1 182 ? -15.316 14.686 26.781 1.00 94.44 182 PHE A N 1
ATOM 1401 C CA . PHE A 1 182 ? -15.632 14.306 25.406 1.00 94.44 182 PHE A CA 1
ATOM 14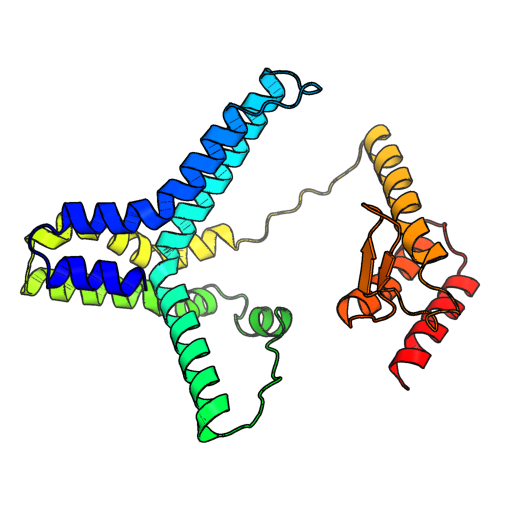02 C C . PHE A 1 182 ? -15.425 12.802 25.176 1.00 94.44 182 PHE A C 1
ATOM 1404 O O . PHE A 1 182 ? -16.350 12.126 24.726 1.00 94.44 182 PHE A O 1
ATOM 1411 N N . LEU A 1 183 ? -14.266 12.262 25.565 1.00 95.00 183 LEU A N 1
ATOM 1412 C CA . LEU A 1 183 ? -13.931 10.846 25.403 1.00 95.00 183 LEU A CA 1
ATOM 1413 C C . LEU A 1 183 ? -14.875 9.933 26.188 1.00 95.00 183 LEU A C 1
ATOM 1415 O O . LEU A 1 183 ? -15.333 8.938 25.641 1.00 95.00 183 LEU A O 1
ATOM 1419 N N . ARG A 1 184 ? -15.254 10.289 27.423 1.00 95.12 184 ARG A N 1
ATOM 1420 C CA . ARG A 1 184 ? -16.249 9.524 28.200 1.00 95.12 184 ARG A CA 1
ATOM 1421 C C . ARG A 1 184 ? -17.624 9.508 27.534 1.00 95.12 184 ARG A C 1
ATOM 1423 O O . ARG A 1 184 ? -18.277 8.469 27.504 1.00 95.12 184 ARG A O 1
ATOM 1430 N N . ARG A 1 185 ? -18.074 10.640 26.981 1.00 96.38 185 ARG A N 1
ATOM 1431 C CA . ARG A 1 185 ? -19.340 10.694 26.227 1.00 96.38 185 ARG A CA 1
ATOM 1432 C C . ARG A 1 185 ? -19.272 9.841 24.966 1.00 96.38 185 ARG A C 1
ATOM 1434 O O . ARG A 1 185 ? -20.234 9.139 24.669 1.00 96.38 185 ARG A O 1
ATOM 1441 N N . LEU A 1 186 ? -18.156 9.899 24.243 1.00 96.19 186 LEU A N 1
ATOM 1442 C CA . LEU A 1 186 ? -17.940 9.094 23.047 1.00 96.19 186 LEU A CA 1
ATOM 1443 C C . LEU A 1 186 ? -17.922 7.600 23.389 1.00 96.19 186 LEU A C 1
ATOM 1445 O O . LEU A 1 186 ? -18.685 6.848 22.799 1.00 96.19 186 LEU A O 1
ATOM 1449 N N . ALA A 1 187 ? -17.155 7.191 24.402 1.00 96.31 187 ALA A N 1
ATOM 1450 C CA . ALA A 1 187 ? -17.082 5.806 24.860 1.00 96.31 187 ALA A CA 1
ATOM 1451 C C . ALA A 1 187 ? -18.455 5.262 25.274 1.00 96.31 187 ALA A C 1
ATOM 1453 O O . ALA A 1 187 ? -18.830 4.169 24.858 1.00 96.31 187 ALA A O 1
ATOM 1454 N N . ARG A 1 188 ? -19.254 6.040 26.021 1.00 96.88 188 ARG A N 1
ATOM 1455 C CA . ARG A 1 188 ? -20.609 5.620 26.400 1.00 96.88 188 ARG A CA 1
ATOM 1456 C C . ARG A 1 188 ? -21.539 5.462 25.195 1.00 96.88 188 ARG A C 1
ATOM 1458 O O . ARG A 1 188 ? -22.340 4.527 25.186 1.00 96.88 188 ARG A O 1
ATOM 1465 N N . LYS A 1 189 ? -21.443 6.352 24.199 1.00 95.38 189 LYS A N 1
ATOM 1466 C CA . LYS A 1 189 ? -22.199 6.248 22.939 1.00 95.38 189 LYS A CA 1
ATOM 1467 C C . LYS A 1 189 ? -21.780 5.022 22.132 1.00 95.38 189 LYS A C 1
ATOM 1469 O O . LYS A 1 189 ? -22.645 4.284 21.684 1.00 95.38 189 LYS A O 1
ATOM 1474 N N . THR A 1 190 ? -20.480 4.767 22.004 1.00 95.31 190 THR A N 1
ATOM 1475 C CA . THR A 1 190 ? -19.963 3.565 21.337 1.00 95.31 190 THR A CA 1
ATOM 1476 C C . THR A 1 190 ? -20.406 2.295 22.063 1.00 95.31 190 THR A C 1
ATOM 1478 O O . THR A 1 190 ? -20.820 1.341 21.419 1.00 95.31 190 THR A O 1
ATOM 1481 N N . TRP A 1 191 ? -20.404 2.283 23.400 1.00 96.38 191 TRP A N 1
ATOM 1482 C CA . TRP A 1 191 ? -20.908 1.152 24.185 1.00 96.38 191 TRP A CA 1
ATOM 1483 C C . TRP A 1 191 ? -22.400 0.875 23.944 1.00 96.38 191 TRP A C 1
ATOM 1485 O O . TRP A 1 191 ? -22.798 -0.285 23.875 1.00 96.38 191 TRP A O 1
ATOM 1495 N N . ALA A 1 192 ? -23.215 1.916 23.734 1.00 95.06 192 ALA A N 1
ATOM 1496 C CA . ALA A 1 192 ? -24.642 1.751 23.455 1.00 95.06 192 ALA A CA 1
ATOM 1497 C C . ALA A 1 192 ? -24.908 0.887 22.208 1.00 95.06 192 ALA A C 1
ATOM 1499 O O . ALA A 1 192 ? -25.902 0.167 22.171 1.00 95.06 192 ALA A O 1
ATOM 1500 N N . PHE A 1 193 ? -23.999 0.890 21.224 1.00 93.88 193 PHE A N 1
ATOM 1501 C CA . PHE A 1 193 ? -24.078 -0.023 20.085 1.00 93.88 193 PHE A CA 1
ATOM 1502 C C . PHE A 1 193 ? -24.093 -1.488 20.542 1.00 93.88 193 PHE A C 1
ATOM 1504 O O . PHE A 1 193 ? -24.996 -2.231 20.168 1.00 93.88 193 PHE A O 1
ATOM 1511 N N . PHE A 1 194 ? -23.143 -1.889 21.388 1.00 94.31 194 PHE A N 1
ATOM 1512 C CA . PHE A 1 194 ? -23.035 -3.266 21.873 1.00 94.31 194 PHE A CA 1
ATOM 1513 C C . PHE A 1 194 ? -24.163 -3.631 22.842 1.00 94.31 194 PHE A C 1
ATOM 1515 O O . PHE A 1 194 ? -24.595 -4.779 22.876 1.00 94.31 194 PHE A O 1
ATOM 1522 N N . GLU A 1 195 ? -24.670 -2.680 23.626 1.00 92.44 195 GLU A N 1
ATOM 1523 C CA . GLU A 1 195 ? -25.832 -2.933 24.488 1.00 92.44 195 GLU A CA 1
ATOM 1524 C C . GLU A 1 195 ? -27.089 -3.266 23.692 1.00 92.44 195 GLU A C 1
ATOM 1526 O O . GLU A 1 195 ? -27.846 -4.142 24.104 1.00 92.44 195 GLU A O 1
ATOM 1531 N N . VAL A 1 196 ? -27.301 -2.573 22.572 1.00 91.50 196 VAL A N 1
ATOM 1532 C CA . VAL A 1 196 ? -28.491 -2.745 21.733 1.00 91.50 196 VAL A CA 1
ATOM 1533 C C . VAL A 1 196 ? -28.351 -3.946 20.799 1.00 91.50 196 VAL A C 1
ATOM 1535 O O . VAL A 1 196 ? -29.290 -4.724 20.673 1.00 91.50 196 VAL A O 1
ATOM 1538 N N . HIS A 1 197 ? -27.189 -4.113 20.163 1.00 91.06 197 HIS A N 1
ATOM 1539 C CA . HIS A 1 197 ? -27.012 -5.065 19.060 1.00 91.06 197 HIS A CA 1
ATOM 1540 C C . HIS A 1 197 ? -26.352 -6.386 19.468 1.00 91.06 197 HIS A C 1
ATOM 1542 O O . HIS A 1 197 ? -26.294 -7.300 18.661 1.00 91.06 197 HIS A O 1
ATOM 1548 N N . VAL A 1 198 ? -25.845 -6.510 20.698 1.00 91.69 198 VAL A N 1
ATOM 1549 C CA . VAL A 1 198 ? -25.331 -7.785 21.224 1.00 91.69 198 VAL A CA 1
ATOM 1550 C C . VAL A 1 198 ? -26.285 -8.263 22.306 1.00 91.69 198 VAL A C 1
ATOM 1552 O O . VAL A 1 198 ? -26.152 -7.929 23.492 1.00 91.69 198 VAL A O 1
ATOM 1555 N N . GLY A 1 199 ? -27.285 -9.021 21.871 1.00 87.00 199 GLY A N 1
ATOM 1556 C CA . GLY A 1 199 ? -28.358 -9.537 22.709 1.00 87.00 199 GLY A CA 1
ATOM 1557 C C . GLY A 1 199 ? -28.721 -10.975 22.358 1.00 87.00 199 GLY A C 1
ATOM 1558 O O . GLY A 1 199 ? -28.077 -11.616 21.533 1.00 87.00 199 GLY A O 1
ATOM 1559 N N . ALA A 1 200 ? -29.780 -11.481 22.987 1.00 85.81 200 ALA A N 1
ATOM 1560 C CA . ALA A 1 200 ? -30.220 -12.864 22.803 1.00 85.81 200 ALA A CA 1
ATOM 1561 C C . ALA A 1 200 ? -30.659 -13.185 21.362 1.00 85.81 200 ALA A C 1
ATOM 1563 O O . ALA A 1 200 ? -30.555 -14.334 20.952 1.00 85.81 200 ALA A O 1
ATOM 1564 N N . GLN A 1 201 ? -31.117 -12.185 20.598 1.00 84.56 201 GLN A N 1
ATOM 1565 C CA . GLN A 1 201 ? -31.566 -12.360 19.208 1.00 84.56 201 GLN A CA 1
ATOM 1566 C C . GLN A 1 201 ? -30.457 -12.890 18.292 1.00 84.56 201 GLN A C 1
ATOM 1568 O O . GLN A 1 201 ? -30.724 -13.719 17.431 1.00 84.56 201 GLN A O 1
ATOM 1573 N N . ASP A 1 202 ? -29.221 -12.453 18.531 1.00 86.25 202 ASP A N 1
ATOM 1574 C CA . ASP A 1 202 ? -28.031 -12.877 17.794 1.00 86.25 202 ASP A CA 1
ATOM 1575 C C . ASP A 1 202 ? -27.114 -13.740 18.683 1.00 86.25 202 ASP A C 1
ATOM 1577 O O . ASP A 1 202 ? -25.899 -13.764 18.506 1.00 86.25 202 ASP A O 1
ATOM 1581 N N . HIS A 1 203 ? -27.681 -14.438 19.678 1.00 88.88 203 HIS A N 1
ATOM 1582 C CA . HIS A 1 203 ? -26.966 -15.372 20.564 1.00 88.88 203 HIS A CA 1
ATOM 1583 C C . HIS A 1 203 ? -25.747 -14.759 21.280 1.00 88.88 203 HIS A C 1
ATOM 1585 O O . HIS A 1 203 ? -24.718 -15.403 21.479 1.00 88.88 203 HIS A O 1
ATOM 1591 N N . GLY A 1 204 ? -25.832 -13.479 21.651 1.00 89.88 204 GLY A N 1
ATOM 1592 C CA . GLY A 1 204 ? -24.719 -12.772 22.286 1.00 89.88 204 GLY A CA 1
ATOM 1593 C C . GLY A 1 204 ? -23.552 -12.470 21.340 1.00 89.88 204 GLY A C 1
ATOM 1594 O O . GLY A 1 204 ? -22.470 -12.124 21.815 1.00 89.88 204 GLY A O 1
ATOM 1595 N N . LEU A 1 205 ? -23.747 -12.567 20.023 1.00 92.88 205 LEU A N 1
ATOM 1596 C CA . LEU A 1 205 ? -22.782 -12.154 19.008 1.00 92.88 205 LEU A CA 1
ATOM 1597 C C . LEU A 1 205 ? -23.173 -10.790 18.417 1.00 92.88 205 LEU A C 1
ATOM 1599 O O . LEU A 1 205 ? -24.355 -10.460 18.348 1.00 92.88 205 LEU A O 1
ATOM 1603 N N . PRO A 1 206 ? -22.197 -9.964 18.006 1.00 92.94 206 PRO A N 1
ATOM 1604 C CA . PRO A 1 206 ? -22.480 -8.707 17.322 1.00 92.94 206 PRO A CA 1
ATOM 1605 C C . PRO A 1 206 ? -22.862 -8.944 15.859 1.00 92.94 206 PRO A C 1
ATOM 1607 O O . PRO A 1 206 ? -22.337 -9.879 15.241 1.00 92.94 206 PRO A O 1
ATOM 1610 N N . PRO A 1 207 ? -23.652 -8.045 15.251 1.00 91.50 207 PRO A N 1
ATOM 1611 C CA . PRO A 1 207 ? -23.826 -8.049 13.810 1.00 91.50 207 PRO A CA 1
ATOM 1612 C C . PRO A 1 207 ? -22.512 -7.706 13.094 1.00 91.50 207 PRO A C 1
ATOM 1614 O O . PRO A 1 207 ? -21.618 -7.041 13.625 1.00 91.50 207 PRO A O 1
ATOM 1617 N N . ASP A 1 208 ? -22.401 -8.148 11.849 1.00 89.19 208 ASP A N 1
ATOM 1618 C CA . ASP A 1 208 ? -21.262 -7.886 10.968 1.00 89.19 208 ASP A CA 1
ATOM 1619 C C . ASP A 1 208 ? -21.247 -6.418 10.540 1.00 89.19 208 ASP A C 1
ATOM 1621 O O . ASP A 1 208 ? -20.195 -5.785 10.475 1.00 89.19 208 ASP A O 1
ATOM 1625 N N . ASN A 1 209 ? -22.440 -5.866 10.307 1.00 90.00 209 ASN A N 1
ATOM 1626 C CA . ASN A 1 209 ? -22.638 -4.473 9.947 1.00 90.00 209 ASN A CA 1
ATOM 1627 C C . ASN A 1 209 ? -24.009 -3.963 10.416 1.00 90.00 209 ASN A C 1
ATOM 1629 O O . ASN A 1 209 ? -25.002 -4.695 10.375 1.00 90.00 209 ASN A O 1
ATOM 1633 N N . PHE A 1 210 ? -24.057 -2.687 10.791 1.00 89.38 210 PHE A N 1
ATOM 1634 C CA . PHE A 1 210 ? -25.280 -1.921 10.997 1.00 89.38 210 PHE A CA 1
ATOM 1635 C C . PHE A 1 210 ? -25.217 -0.664 10.136 1.00 89.38 210 PHE A C 1
ATOM 1637 O O . PHE A 1 210 ? -24.303 0.150 10.262 1.00 89.38 210 PHE A O 1
ATOM 1644 N N . GLN A 1 211 ? -26.196 -0.513 9.255 1.00 89.19 211 GLN A N 1
ATOM 1645 C CA . GLN A 1 211 ? -26.293 0.623 8.359 1.00 89.19 211 GLN A CA 1
ATOM 1646 C C . GLN A 1 211 ? -27.463 1.502 8.790 1.00 89.19 211 GLN A C 1
ATOM 1648 O O . GLN A 1 211 ? -28.602 1.062 8.739 1.00 89.19 211 GLN A O 1
ATOM 1653 N N . GLU A 1 212 ? -27.190 2.742 9.204 1.00 87.31 212 GLU A N 1
ATOM 1654 C CA . GLU A 1 212 ? -28.239 3.704 9.586 1.00 87.31 212 GLU A CA 1
ATOM 1655 C C . GLU A 1 212 ? -28.906 4.360 8.371 1.00 87.31 212 GLU A C 1
ATOM 1657 O O . GLU A 1 212 ? -30.107 4.623 8.375 1.00 87.31 212 GLU A O 1
ATOM 1662 N N . GLN A 1 213 ? -28.120 4.635 7.327 1.00 82.94 213 GLN A N 1
ATOM 1663 C CA . GLN A 1 213 ? -28.561 5.324 6.115 1.00 82.94 213 GLN A CA 1
ATOM 1664 C C . GLN A 1 213 ? -28.370 4.432 4.885 1.00 82.94 213 GLN A C 1
ATOM 1666 O O . GLN A 1 213 ? -27.290 3.857 4.731 1.00 82.94 213 GLN A O 1
ATOM 1671 N N . PRO A 1 214 ? -29.341 4.362 3.959 1.00 84.25 214 PRO A N 1
ATOM 1672 C CA . PRO A 1 214 ? -30.560 5.178 3.882 1.00 84.25 214 PRO A CA 1
ATOM 1673 C C . PRO A 1 214 ? -31.693 4.742 4.829 1.00 84.25 214 PRO A C 1
ATOM 1675 O O . PRO A 1 214 ? -32.586 5.539 5.097 1.00 84.25 214 PRO A O 1
ATOM 1678 N N . ALA A 1 215 ? -31.652 3.514 5.347 1.00 83.38 215 ALA A N 1
ATOM 1679 C CA . ALA A 1 215 ? -32.573 3.006 6.360 1.00 83.38 215 ALA A CA 1
ATOM 1680 C C . ALA A 1 215 ? -31.839 2.022 7.290 1.00 83.38 215 ALA A C 1
ATOM 1682 O O . ALA A 1 215 ? -30.869 1.411 6.830 1.00 83.38 215 ALA A O 1
ATOM 1683 N N . PRO A 1 216 ? -32.304 1.830 8.544 1.00 86.12 216 PRO A N 1
ATOM 1684 C CA . PRO A 1 216 ? -31.715 0.880 9.483 1.00 86.12 216 PRO A CA 1
ATOM 1685 C C . PRO A 1 216 ? -31.738 -0.551 8.936 1.00 86.12 216 PRO A C 1
ATOM 1687 O O . PRO A 1 216 ? -32.804 -1.148 8.787 1.00 86.12 216 PRO A O 1
ATOM 1690 N N . VAL A 1 217 ? -30.562 -1.109 8.655 1.00 89.25 217 VAL A N 1
ATOM 1691 C CA . VAL A 1 217 ? -30.392 -2.504 8.230 1.00 89.25 217 VAL A CA 1
ATOM 1692 C C . VAL A 1 217 ? -29.302 -3.153 9.071 1.00 89.25 217 VAL A C 1
ATOM 1694 O O . VAL A 1 217 ? -28.186 -2.639 9.164 1.00 89.25 217 VAL A O 1
ATOM 1697 N N . ILE A 1 218 ? -29.628 -4.299 9.669 1.00 88.62 218 ILE A N 1
ATOM 1698 C CA . ILE A 1 218 ? -28.700 -5.121 10.449 1.00 88.62 218 ILE A CA 1
ATOM 1699 C C . ILE A 1 218 ? -28.332 -6.354 9.621 1.00 88.62 218 ILE A C 1
ATOM 1701 O O . ILE A 1 218 ? -29.198 -7.075 9.128 1.00 88.62 218 ILE A O 1
ATOM 1705 N N . ALA A 1 219 ? -27.034 -6.609 9.469 1.00 88.88 219 ALA A N 1
ATOM 1706 C CA . ALA A 1 219 ? -26.542 -7.853 8.896 1.00 88.88 219 ALA A CA 1
ATOM 1707 C C . ALA A 1 219 ? -26.370 -8.899 10.009 1.00 88.88 219 ALA A C 1
ATOM 1709 O O . ALA A 1 219 ? -25.353 -8.888 10.701 1.00 88.88 219 ALA A O 1
ATOM 1710 N N . HIS A 1 220 ? -27.337 -9.816 10.141 1.00 87.50 220 HIS A N 1
ATOM 1711 C CA . HIS A 1 220 ? -27.382 -10.909 11.137 1.00 87.50 220 HIS A CA 1
ATOM 1712 C C . HIS A 1 220 ? -26.388 -12.054 10.860 1.00 87.50 220 HIS A C 1
ATOM 1714 O O . HIS A 1 220 ? -26.709 -13.238 10.899 1.00 87.50 220 HIS A O 1
ATOM 1720 N N . ARG A 1 221 ? -25.157 -11.692 10.526 1.00 88.38 221 ARG A N 1
ATOM 1721 C CA . ARG A 1 221 ? -23.986 -12.569 10.488 1.00 88.38 221 ARG A CA 1
ATOM 1722 C C . ARG A 1 221 ? -22.917 -11.917 11.351 1.00 88.38 221 ARG A C 1
ATOM 1724 O O . ARG A 1 221 ? -23.075 -10.763 11.727 1.00 88.38 221 ARG A O 1
ATOM 1731 N N . THR A 1 222 ? -21.830 -12.609 11.649 1.00 91.69 222 THR A N 1
ATOM 1732 C CA . THR A 1 222 ? -20.738 -12.020 12.430 1.00 91.69 222 THR A CA 1
ATOM 1733 C C . THR A 1 222 ? -19.378 -12.459 11.900 1.00 91.69 222 THR A C 1
ATOM 1735 O O . THR A 1 222 ? -19.291 -13.369 11.073 1.00 91.69 222 THR A O 1
ATOM 1738 N N . SER A 1 223 ? -18.312 -11.809 12.362 1.00 88.56 223 SER A N 1
ATOM 1739 C CA . SER A 1 223 ? -16.934 -12.109 11.972 1.00 88.56 223 SER A CA 1
ATOM 1740 C C . SER A 1 223 ? -16.059 -12.352 13.205 1.00 88.56 223 SER A C 1
ATOM 1742 O O . SER A 1 223 ? -16.299 -11.736 14.248 1.00 88.56 223 SER A O 1
ATOM 1744 N N . PRO A 1 224 ? -14.991 -13.170 13.103 1.00 88.88 224 PRO A N 1
ATOM 1745 C CA . PRO A 1 224 ? -14.051 -13.377 14.209 1.00 88.88 224 PRO A CA 1
ATOM 1746 C C . PRO A 1 224 ? -13.476 -12.070 14.783 1.00 88.88 224 PRO A C 1
ATOM 1748 O O . PRO A 1 224 ? -13.195 -11.968 15.976 1.00 88.88 224 PRO A O 1
ATOM 1751 N N . THR A 1 225 ? -13.335 -11.037 13.950 1.00 88.19 225 THR A N 1
ATOM 1752 C CA . THR A 1 225 ? -12.904 -9.705 14.386 1.00 88.19 225 THR A CA 1
ATOM 1753 C C . THR A 1 225 ? -13.962 -9.017 15.249 1.00 88.19 225 THR A C 1
ATOM 1755 O O . THR A 1 225 ? -13.624 -8.519 16.323 1.00 88.19 225 THR A O 1
ATOM 1758 N N . ASN A 1 226 ? -15.233 -9.017 14.832 1.00 93.06 226 ASN A N 1
ATOM 1759 C CA . ASN A 1 226 ? -16.313 -8.392 15.605 1.00 93.06 226 ASN A CA 1
ATOM 1760 C C . ASN A 1 226 ? -16.570 -9.141 16.917 1.00 93.06 226 ASN A C 1
ATOM 1762 O O . ASN A 1 226 ? -16.793 -8.517 17.956 1.00 93.06 226 ASN A O 1
ATOM 1766 N N . MET A 1 227 ? -16.469 -10.469 16.888 1.00 93.56 227 MET A N 1
ATOM 1767 C CA . MET A 1 227 ? -16.490 -11.327 18.071 1.00 93.56 227 MET A CA 1
ATOM 1768 C C . MET A 1 227 ? -15.439 -10.889 19.104 1.00 93.56 227 MET A C 1
ATOM 1770 O O . MET A 1 227 ? -15.776 -10.573 20.246 1.00 93.56 227 MET A O 1
ATOM 1774 N N . GLY A 1 228 ? -14.171 -10.780 18.689 1.00 93.25 228 GLY A N 1
ATOM 1775 C CA . GLY A 1 228 ? -13.092 -10.303 19.557 1.00 93.25 228 GLY A CA 1
ATOM 1776 C C . GLY A 1 228 ? -13.309 -8.867 20.046 1.00 93.25 228 GLY A C 1
ATOM 1777 O O . GLY A 1 228 ? -13.105 -8.574 21.225 1.00 93.25 228 GLY A O 1
ATOM 1778 N N . LEU A 1 229 ? -13.786 -7.977 19.171 1.00 94.50 229 LEU A N 1
ATOM 1779 C CA . LEU A 1 229 ? -14.112 -6.596 19.532 1.00 94.50 229 LEU A CA 1
ATOM 1780 C C . LEU A 1 229 ? -15.215 -6.525 20.597 1.00 94.50 229 LEU A C 1
ATOM 1782 O O . LEU A 1 229 ? -15.139 -5.689 21.490 1.00 94.50 229 LEU A O 1
ATOM 1786 N N . THR A 1 230 ? -16.203 -7.416 20.543 1.00 95.12 230 THR A N 1
ATOM 1787 C CA . THR A 1 230 ? -17.295 -7.482 21.527 1.00 95.12 230 THR A CA 1
ATOM 1788 C C . THR A 1 230 ? -16.798 -7.883 22.907 1.00 95.12 230 THR A C 1
ATOM 1790 O O . THR A 1 230 ? -17.180 -7.263 23.899 1.00 95.12 230 THR A O 1
ATOM 1793 N N . LEU A 1 231 ? -15.898 -8.866 22.983 1.00 95.81 231 LEU A N 1
ATOM 1794 C CA . LEU A 1 231 ? -15.273 -9.269 24.245 1.00 95.81 231 LEU A CA 1
ATOM 1795 C C . LEU A 1 231 ? -14.477 -8.110 24.868 1.00 95.81 231 LEU A C 1
ATOM 1797 O O . LEU A 1 231 ? -14.631 -7.819 26.055 1.00 95.81 231 LEU A O 1
ATOM 1801 N N . LEU A 1 232 ? -13.694 -7.390 24.057 1.00 96.69 232 LEU A N 1
ATOM 1802 C CA . LEU A 1 232 ? -12.964 -6.198 24.503 1.00 96.69 232 LEU A CA 1
ATOM 1803 C C . LEU A 1 232 ? -13.904 -5.059 24.916 1.00 96.69 232 LEU A C 1
ATOM 1805 O O . LEU A 1 232 ? -13.647 -4.386 25.912 1.00 96.69 232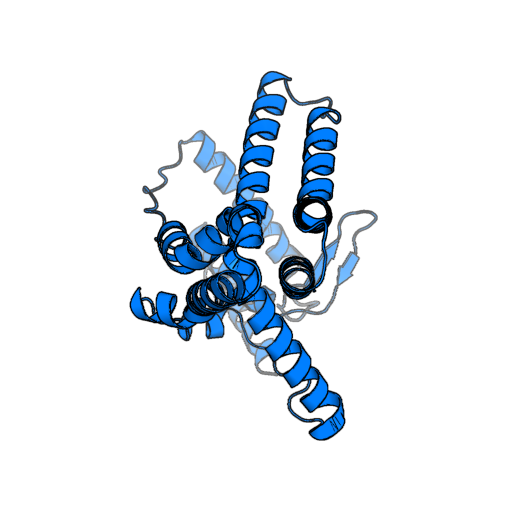 LEU A O 1
ATOM 1809 N N . ALA A 1 233 ? -14.999 -4.850 24.183 1.00 96.00 233 ALA A N 1
ATOM 1810 C CA . ALA A 1 233 ? -15.991 -3.830 24.501 1.00 96.00 233 ALA A CA 1
ATOM 1811 C C . ALA A 1 233 ? -16.695 -4.120 25.834 1.00 96.00 233 ALA A C 1
ATOM 1813 O O . ALA A 1 233 ? -16.875 -3.198 26.627 1.00 96.00 233 ALA A O 1
ATOM 1814 N N . ASN A 1 234 ? -17.039 -5.384 26.114 1.00 96.12 234 ASN A N 1
ATOM 1815 C CA . ASN A 1 234 ? -17.610 -5.789 27.400 1.00 96.12 234 ASN A CA 1
ATOM 1816 C C . ASN A 1 234 ? -16.641 -5.474 28.558 1.00 96.12 234 ASN A C 1
ATOM 1818 O O . ASN A 1 234 ? -17.061 -4.886 29.556 1.00 96.12 234 ASN A O 1
ATOM 1822 N N . LEU A 1 235 ? -15.352 -5.818 28.419 1.00 97.00 235 LEU A N 1
ATOM 1823 C CA . LEU A 1 235 ? -14.330 -5.529 29.433 1.00 97.00 235 LEU A CA 1
ATOM 1824 C C . LEU A 1 235 ? -14.134 -4.018 29.631 1.00 97.00 235 LEU A C 1
ATOM 1826 O O . LEU A 1 235 ? -14.197 -3.530 30.754 1.00 97.00 235 LEU A O 1
ATOM 1830 N N . ALA A 1 236 ? -13.994 -3.259 28.542 1.00 96.69 236 ALA A N 1
ATOM 1831 C CA . ALA A 1 236 ? -13.847 -1.807 28.606 1.00 96.69 236 ALA A CA 1
ATOM 1832 C C . ALA A 1 236 ? -15.071 -1.127 29.243 1.00 96.69 236 ALA A C 1
ATOM 1834 O O . ALA A 1 236 ? -14.932 -0.150 29.977 1.00 96.69 236 ALA A O 1
ATOM 1835 N N . ALA A 1 237 ? -16.279 -1.638 28.993 1.00 96.56 237 ALA A N 1
ATOM 1836 C CA . ALA A 1 237 ? -17.495 -1.144 29.627 1.00 96.56 237 ALA A CA 1
ATOM 1837 C C . ALA A 1 237 ? -17.515 -1.403 31.138 1.00 96.56 237 ALA A C 1
ATOM 1839 O O . ALA A 1 237 ? -18.021 -0.564 31.882 1.00 96.56 237 ALA A O 1
ATOM 1840 N N . TYR A 1 238 ? -16.955 -2.524 31.600 1.00 97.00 238 TYR A N 1
ATOM 1841 C CA . TYR A 1 238 ? -16.754 -2.782 33.024 1.00 97.00 238 TYR A CA 1
ATOM 1842 C C . TYR A 1 238 ? -15.724 -1.821 33.631 1.00 97.00 238 TYR A C 1
ATOM 1844 O O . TYR A 1 238 ? -16.037 -1.148 34.612 1.00 97.00 238 TYR A O 1
ATOM 1852 N N . ASP A 1 239 ? -14.558 -1.660 32.999 1.00 96.44 239 ASP A N 1
ATOM 1853 C CA . ASP A 1 239 ? -13.496 -0.759 33.474 1.00 96.44 239 ASP A CA 1
ATOM 1854 C C . ASP A 1 239 ? -13.953 0.711 33.540 1.00 96.44 239 ASP A C 1
ATOM 1856 O O . ASP A 1 239 ? -13.540 1.475 34.414 1.00 96.44 239 ASP A O 1
ATOM 1860 N N . LEU A 1 240 ? -14.843 1.118 32.629 1.00 95.44 240 LEU A N 1
ATOM 1861 C CA . LEU A 1 240 ? -15.450 2.453 32.601 1.00 95.44 240 LEU A CA 1
ATOM 1862 C C . LEU A 1 240 ? -16.687 2.594 33.508 1.00 95.44 240 LEU A C 1
ATOM 1864 O O . LEU A 1 240 ? -17.234 3.696 33.615 1.00 95.44 240 LEU A O 1
ATOM 1868 N N . GLY A 1 241 ? -17.135 1.513 34.153 1.00 95.75 241 GLY A N 1
ATOM 1869 C CA . GLY A 1 241 ? -18.276 1.501 35.073 1.00 95.75 241 GLY A CA 1
ATOM 1870 C C . GLY A 1 241 ? -19.654 1.547 34.403 1.00 95.75 241 GLY A C 1
ATOM 1871 O O . GLY A 1 241 ? -20.635 1.915 35.044 1.00 95.75 241 GLY A O 1
ATOM 1872 N N . TYR A 1 242 ? -19.758 1.206 33.117 1.00 95.75 242 TYR A N 1
ATOM 1873 C CA . TYR A 1 242 ? -21.035 1.110 32.392 1.00 95.75 242 TYR A CA 1
ATOM 1874 C C . TYR A 1 242 ? -21.728 -0.238 32.607 1.00 95.75 242 TYR A C 1
ATOM 1876 O O . TYR A 1 242 ? -22.943 -0.343 32.446 1.00 95.75 242 TYR A O 1
ATOM 1884 N N . LEU A 1 243 ? -20.952 -1.265 32.957 1.00 93.62 243 LEU A N 1
ATOM 1885 C CA . LEU A 1 243 ? -21.393 -2.642 33.117 1.00 93.62 243 LEU A CA 1
ATOM 1886 C C . LEU A 1 243 ? -20.937 -3.180 34.478 1.00 93.62 243 LEU A C 1
ATOM 1888 O O . LEU A 1 243 ? -19.776 -3.037 34.842 1.00 93.62 243 LEU A O 1
ATOM 1892 N N . GLY A 1 244 ? -21.831 -3.825 35.229 1.00 96.19 244 GLY A N 1
ATOM 1893 C CA . GLY A 1 244 ? -21.451 -4.536 36.455 1.00 96.19 244 GLY A CA 1
ATOM 1894 C C . GLY A 1 244 ? -20.779 -5.883 36.161 1.00 96.19 244 GLY A C 1
ATOM 1895 O O . GLY A 1 244 ? -21.062 -6.507 35.137 1.00 96.19 244 GLY A O 1
ATOM 1896 N N . ILE A 1 245 ? -19.955 -6.378 37.091 1.00 96.75 245 ILE A N 1
ATOM 1897 C CA . ILE A 1 245 ? -19.177 -7.621 36.917 1.00 96.75 245 ILE A CA 1
ATOM 1898 C C . ILE A 1 245 ? -20.042 -8.84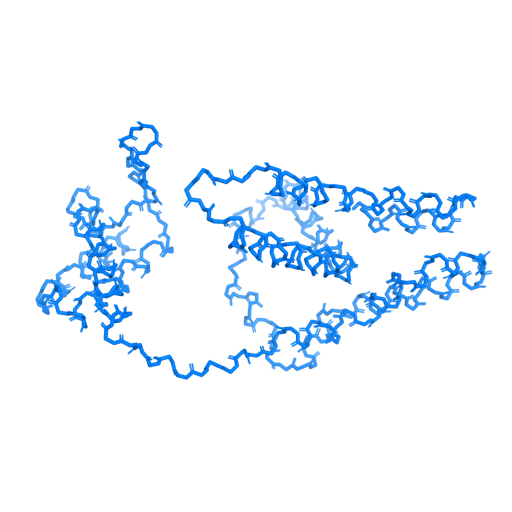0 36.552 1.00 96.75 245 ILE A C 1
ATOM 1900 O O . ILE A 1 245 ? -19.691 -9.600 35.657 1.00 96.75 245 ILE A O 1
ATOM 1904 N N . GLY A 1 246 ? -21.220 -8.999 37.164 1.00 96.75 246 GLY A N 1
ATOM 1905 C CA . GLY A 1 246 ? -22.114 -10.121 36.852 1.00 96.75 246 GLY A CA 1
ATOM 1906 C C . GLY A 1 246 ? -22.629 -10.090 35.410 1.00 96.75 246 GLY A C 1
ATOM 1907 O O . GLY A 1 246 ? -22.707 -11.123 34.751 1.00 96.75 246 GLY A O 1
ATOM 1908 N N . ARG A 1 247 ? -22.920 -8.895 34.877 1.00 93.69 247 ARG A N 1
ATOM 1909 C CA . ARG A 1 247 ? -23.335 -8.730 33.476 1.00 93.69 247 ARG A CA 1
ATOM 1910 C C . ARG A 1 247 ? -22.162 -8.898 32.512 1.00 93.69 247 ARG A C 1
ATOM 1912 O O . ARG A 1 247 ? -22.386 -9.399 31.415 1.00 93.69 247 ARG A O 1
ATOM 1919 N N . LEU A 1 248 ? -20.945 -8.516 32.909 1.00 96.06 248 LEU A N 1
ATOM 1920 C CA . LEU A 1 248 ? -19.729 -8.814 32.146 1.00 96.06 248 LEU A CA 1
ATOM 1921 C C . LEU A 1 248 ? -19.558 -10.324 31.970 1.00 96.06 248 LEU A C 1
ATOM 1923 O O . LEU A 1 248 ? -19.408 -10.787 30.839 1.00 96.06 248 LEU A O 1
ATOM 1927 N N . LEU A 1 249 ? -19.620 -11.074 33.074 1.00 96.44 249 LEU A N 1
ATOM 1928 C CA . LEU A 1 249 ? -19.468 -12.528 33.060 1.00 96.44 249 LEU A CA 1
ATOM 1929 C C . LEU A 1 249 ? -20.550 -13.181 32.203 1.00 96.44 249 LEU A C 1
ATOM 1931 O O . LEU A 1 249 ? -20.219 -13.928 31.292 1.00 96.44 249 LEU A O 1
ATOM 1935 N N . LEU A 1 250 ? -21.819 -12.816 32.414 1.00 94.31 250 LEU A N 1
ATOM 1936 C CA . LEU A 1 250 ? -22.939 -13.362 31.645 1.00 94.31 250 LEU A CA 1
ATOM 1937 C C . LEU A 1 250 ? -22.787 -13.127 30.136 1.00 94.31 250 LEU A C 1
ATOM 1939 O O . LEU A 1 250 ? -22.952 -14.051 29.350 1.00 94.31 250 LEU A O 1
ATOM 1943 N N . ARG A 1 251 ? -22.478 -11.891 29.720 1.00 94.06 251 ARG A N 1
ATOM 1944 C CA . ARG A 1 251 ? -22.341 -11.563 28.291 1.00 94.06 251 ARG A CA 1
ATOM 1945 C C . ARG A 1 251 ? -21.156 -12.286 27.666 1.00 94.06 251 ARG A C 1
ATOM 1947 O O . ARG A 1 251 ? -21.273 -12.780 26.557 1.00 94.06 251 ARG A O 1
ATOM 1954 N N . THR A 1 252 ? -20.035 -12.354 28.378 1.00 95.00 252 THR A N 1
ATOM 1955 C CA . THR A 1 252 ? -18.832 -13.056 27.913 1.00 95.00 252 THR A CA 1
ATOM 1956 C C . THR A 1 252 ? -19.082 -14.551 27.757 1.00 95.00 252 THR A C 1
ATOM 1958 O O . THR A 1 252 ? -18.710 -15.118 26.736 1.00 95.00 252 THR A O 1
ATOM 1961 N N . ASP A 1 253 ? -19.740 -15.168 28.737 1.00 94.44 253 ASP A N 1
ATOM 1962 C CA . ASP A 1 253 ? -20.086 -16.588 28.717 1.00 94.44 253 ASP A CA 1
ATOM 1963 C C . ASP A 1 253 ? -21.014 -16.919 27.540 1.00 94.44 253 ASP A C 1
ATOM 1965 O O . ASP A 1 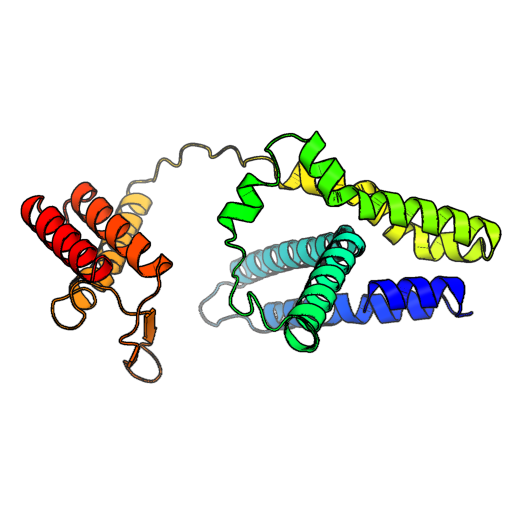253 ? -20.696 -17.795 26.743 1.00 94.44 253 ASP A O 1
ATOM 1969 N N . GLN A 1 254 ? -22.077 -16.130 27.335 1.00 92.50 254 GLN A N 1
ATOM 1970 C CA . GLN A 1 254 ? -22.976 -16.276 26.182 1.00 92.50 254 GLN A CA 1
ATOM 1971 C C . GLN A 1 254 ? -22.234 -16.166 24.847 1.00 92.50 254 GLN A C 1
ATOM 1973 O O . GLN A 1 254 ? -22.394 -17.009 23.973 1.00 92.50 254 GLN A O 1
ATOM 1978 N N . THR A 1 255 ? -21.395 -15.138 24.694 1.00 93.12 255 THR A N 1
ATOM 1979 C CA . THR A 1 255 ? -20.588 -14.934 23.488 1.00 93.12 255 THR A CA 1
ATOM 1980 C C . THR A 1 255 ? -19.657 -16.126 23.225 1.00 93.12 255 THR A C 1
ATOM 1982 O O . THR A 1 255 ? -19.533 -16.548 22.080 1.00 93.12 255 THR A O 1
ATOM 1985 N N . LEU A 1 256 ? -19.006 -16.680 24.256 1.00 94.19 256 LEU A N 1
ATOM 1986 C CA . LEU A 1 256 ? -18.076 -17.804 24.105 1.00 94.19 256 LEU A CA 1
ATOM 1987 C C . LEU A 1 256 ? -18.780 -19.138 23.846 1.00 94.19 256 LEU A C 1
ATOM 1989 O O . LEU A 1 256 ? -18.276 -19.910 23.036 1.00 94.19 256 LEU A O 1
ATOM 1993 N N . GLN A 1 257 ? -19.921 -19.399 24.487 1.00 93.44 257 GLN A N 1
ATOM 1994 C CA . GLN A 1 257 ? -20.714 -20.610 24.248 1.00 93.44 257 GLN A CA 1
ATOM 1995 C C . GLN A 1 257 ? -21.130 -20.700 22.780 1.00 93.44 257 GLN A C 1
ATOM 1997 O O . GLN A 1 257 ? -20.827 -21.686 22.120 1.00 93.44 257 GLN A O 1
ATOM 2002 N N . THR A 1 258 ? -21.670 -19.616 22.219 1.00 91.50 258 THR A N 1
ATOM 2003 C CA . THR A 1 258 ? -22.054 -19.568 20.800 1.00 91.50 258 THR A CA 1
ATOM 2004 C C . THR A 1 258 ? -20.868 -19.749 19.839 1.00 91.50 258 THR A C 1
ATOM 2006 O O . THR A 1 258 ? -21.067 -20.099 18.685 1.00 91.50 258 THR A O 1
ATOM 2009 N N . MET A 1 259 ? -19.625 -19.488 20.263 1.00 90.31 259 MET A N 1
ATOM 2010 C CA . MET A 1 259 ? -18.434 -19.735 19.428 1.00 90.31 259 MET A CA 1
ATOM 2011 C C . MET A 1 259 ? -17.918 -21.173 19.503 1.00 90.31 259 MET A C 1
ATOM 2013 O O . MET A 1 259 ? -17.080 -21.550 18.683 1.00 90.31 259 MET A O 1
ATOM 2017 N N . GLN A 1 260 ? -18.309 -21.918 20.537 1.00 84.94 260 GLN A N 1
ATOM 2018 C CA . GLN A 1 260 ? -17.904 -23.308 20.734 1.00 84.94 260 GLN A CA 1
ATOM 2019 C C . GLN A 1 260 ? -18.817 -24.285 19.990 1.00 84.94 260 GLN A C 1
ATOM 2021 O O . GLN A 1 260 ? -18.343 -25.361 19.621 1.00 84.94 260 GLN A O 1
ATOM 2026 N N . ASP A 1 261 ? -20.072 -23.890 19.768 1.00 62.97 261 ASP A N 1
ATOM 2027 C CA . ASP A 1 261 ? -21.065 -24.599 18.954 1.00 62.97 261 ASP A CA 1
ATOM 2028 C C . ASP A 1 261 ? -20.836 -24.395 17.442 1.00 62.97 261 ASP A C 1
ATOM 2030 O O . ASP A 1 261 ? -20.995 -25.384 16.684 1.00 62.97 261 ASP A O 1
#

Sequence (261 aa):
ALLALLLLGWFAIAQMAAWTLTVLAVVFVPPLLAVQLDLFQKPRDVRLRQHLRAALRSSGELAARVLLTLAWLPHEAQYSVDAVLRTLWRLAVTRRKLLQWNPSKEVERGSGDTLIGLFKSMAIGPALALLTTLALLLERPGALLVAAPLLLLWLASPAITGRISQPVTTQGFVPTPEALRFLRRLARKTWAFFEVHVGAQDHGLPPDNFQEQPAPVIAHRTSPTNMGLTLLANLAAYDLGYLGIGRLLLRTDQTLQTMQD

Secondary structure (DSSP, 8-state):
-HHHHHHHHHHH-S-HHHHHHHHHHHHHHHHHHHHHHHHH---TTS-HHHHHHHHHHHHHHHHHHHHHHHHTHHHHHHHHHHHHHHHHHIIIII---TT----HHHHHHHS-SSHHHHHHHTTHHHHHHHHHHHHHHHH-TTHHHHHHHHHHHHHHHHHHHHHHTSPP--------HHHHHHHHHHHHHHHHHHHHHSSGGGTTPPPSEEE-SSS-EEE----HHHHHHHHHHHHHHHHTTSS-HHHHHHHHHHHHHHHH-